Protein AF-A0A7X3T5Y0-F1 (afdb_monomer)

Mean predicted aligned error: 12.24 Å

Foldseek 3Di:
DPDLVVVLVVLLVCPVVVVDDLDPVLVPDPQQSNSLSSQLSVLCVQPNDDPLSVLQSVLSNCVSVCVVVVHDSVPPDLVSVLSNLVSVCVSPVDPVSVVVSVVSVVVNVVVVLVVCLQVPVPVSLVVQLVVLCVLQNDDPLSVLLSVVSSCVSVVHDDDLVSVLSNLVSVCVSCVVDPVSVVVSVQSVVCVVVVHDPVRRDDPPPPPDD

Solvent-accessible surface area (backbone atoms only — not comparable to full-atom values): 11744 Å² total; per-residue (Å²): 133,82,59,68,67,60,48,43,53,50,53,46,51,34,46,77,70,64,76,42,77,80,58,97,67,43,92,72,46,83,52,44,57,60,30,25,50,45,49,35,52,50,41,33,73,74,73,39,95,43,74,42,47,53,42,43,32,50,52,48,38,50,47,30,50,23,61,75,71,73,43,75,70,89,73,62,54,63,70,60,54,50,52,32,35,52,23,47,25,70,78,46,78,41,70,68,40,50,54,52,38,53,49,52,52,52,50,46,50,51,52,51,50,57,50,26,35,75,77,38,25,69,62,33,30,53,53,49,35,53,50,39,28,73,76,71,37,92,45,74,42,41,52,44,41,28,50,52,51,30,35,56,52,70,69,47,91,76,54,73,67,56,50,49,51,29,42,53,21,49,29,68,78,39,73,86,47,78,58,45,58,58,52,44,52,51,52,52,49,30,54,75,71,73,42,57,73,92,74,57,86,62,96,78,63,92,81,82,128

Structure (mmCIF, N/CA/C/O backbone):
data_AF-A0A7X3T5Y0-F1
#
_entry.id   AF-A0A7X3T5Y0-F1
#
loop_
_atom_site.group_PDB
_atom_site.id
_atom_site.type_symbol
_atom_site.label_atom_id
_atom_site.label_alt_id
_atom_site.label_comp_id
_atom_site.label_asym_id
_atom_site.label_entity_id
_atom_site.label_seq_id
_atom_site.pdbx_PDB_ins_code
_atom_site.Cartn_x
_atom_site.Cartn_y
_atom_site.Cartn_z
_atom_site.occupancy
_atom_site.B_iso_or_equiv
_atom_site.auth_seq_id
_atom_site.auth_comp_id
_atom_site.auth_asym_id
_atom_site.auth_atom_id
_atom_site.pdbx_PDB_model_num
ATOM 1 N N . MET A 1 1 ? 2.934 18.401 -34.474 1.00 53.84 1 MET A N 1
ATOM 2 C CA . MET A 1 1 ? 3.598 17.683 -33.367 1.00 53.84 1 MET A CA 1
ATOM 3 C C . MET A 1 1 ? 3.797 16.253 -33.817 1.00 53.84 1 MET A C 1
ATOM 5 O O . MET A 1 1 ? 2.844 15.665 -34.307 1.00 53.84 1 MET A O 1
ATOM 9 N N . GLU A 1 2 ? 5.025 15.748 -33.751 1.00 72.12 2 GLU A N 1
ATOM 10 C CA . GLU A 1 2 ? 5.335 14.347 -34.050 1.00 72.12 2 GLU A CA 1
ATOM 11 C C . GLU A 1 2 ? 4.799 13.466 -32.909 1.00 72.12 2 GLU A C 1
ATOM 13 O O . GLU A 1 2 ? 4.923 13.840 -31.742 1.00 72.12 2 GLU A O 1
ATOM 18 N N . ASP A 1 3 ? 4.154 12.344 -33.232 1.00 85.00 3 ASP A N 1
ATOM 19 C CA . ASP A 1 3 ? 3.609 11.421 -32.232 1.00 85.00 3 ASP A CA 1
ATOM 20 C C . ASP A 1 3 ? 4.765 10.813 -31.405 1.00 85.00 3 ASP A C 1
ATOM 22 O O . ASP A 1 3 ? 5.644 10.151 -31.973 1.00 85.00 3 ASP A O 1
ATOM 26 N N . PRO A 1 4 ? 4.796 11.015 -30.073 1.00 81.75 4 PRO A N 1
ATOM 27 C CA . PRO A 1 4 ? 5.901 10.572 -29.226 1.00 81.75 4 PRO A CA 1
ATOM 28 C C . PRO A 1 4 ? 6.062 9.045 -29.188 1.00 81.75 4 PRO A C 1
ATOM 30 O O . PRO A 1 4 ? 7.177 8.550 -29.003 1.00 81.75 4 PRO A O 1
ATOM 33 N N . VAL A 1 5 ? 4.984 8.286 -29.403 1.00 81.56 5 VAL A N 1
ATOM 34 C CA . VAL A 1 5 ? 5.014 6.818 -29.457 1.00 81.56 5 VAL A CA 1
ATOM 35 C C . VAL A 1 5 ? 5.647 6.351 -30.764 1.00 81.56 5 VAL A C 1
ATOM 37 O O . VAL A 1 5 ? 6.538 5.496 -30.744 1.00 81.56 5 VAL A O 1
ATOM 40 N N . LEU A 1 6 ? 5.239 6.938 -31.896 1.00 87.00 6 LEU A N 1
ATOM 41 C CA . LEU A 1 6 ? 5.841 6.637 -33.202 1.00 87.00 6 LEU A CA 1
ATOM 42 C C . LEU A 1 6 ? 7.325 7.009 -33.223 1.00 87.00 6 LEU A C 1
ATOM 44 O O . LEU A 1 6 ? 8.152 6.241 -33.720 1.00 87.00 6 LEU A O 1
ATOM 48 N N . ARG A 1 7 ? 7.677 8.141 -32.610 1.00 87.19 7 ARG A N 1
ATOM 49 C CA . ARG A 1 7 ? 9.062 8.593 -32.475 1.00 87.19 7 ARG A CA 1
ATOM 50 C C . ARG A 1 7 ? 9.914 7.609 -31.672 1.00 87.19 7 ARG A C 1
ATOM 52 O O . ARG A 1 7 ? 10.992 7.230 -32.129 1.00 87.19 7 ARG A O 1
ATOM 59 N N . ALA A 1 8 ? 9.423 7.141 -30.523 1.00 87.19 8 ALA A N 1
ATOM 60 C CA . ALA A 1 8 ? 10.112 6.128 -29.720 1.00 87.19 8 ALA A CA 1
ATOM 61 C C . ALA A 1 8 ? 10.320 4.819 -30.504 1.00 87.19 8 ALA A C 1
ATOM 63 O O . ALA A 1 8 ? 11.423 4.269 -30.529 1.00 87.19 8 ALA A O 1
ATOM 64 N N . ALA A 1 9 ? 9.284 4.352 -31.213 1.00 87.94 9 ALA A N 1
ATOM 65 C CA . ALA A 1 9 ? 9.366 3.155 -32.050 1.00 87.94 9 ALA A CA 1
ATOM 66 C C . ALA A 1 9 ? 10.409 3.298 -33.172 1.00 87.94 9 ALA A C 1
ATOM 68 O O . ALA A 1 9 ? 11.183 2.369 -33.423 1.00 87.94 9 ALA A O 1
ATOM 69 N N . TYR A 1 10 ? 10.475 4.469 -33.811 1.00 90.75 10 TYR A N 1
ATOM 70 C CA . TYR A 1 10 ? 11.451 4.753 -34.859 1.00 90.75 10 TYR A CA 1
ATOM 71 C C . TYR A 1 10 ? 12.891 4.780 -34.325 1.00 90.75 10 TYR A C 1
ATOM 73 O O . TYR A 1 10 ? 13.768 4.118 -34.882 1.00 90.75 10 TYR A O 1
ATOM 81 N N . VAL A 1 11 ? 13.137 5.462 -33.203 1.00 89.62 11 VAL A N 1
ATOM 82 C CA . VAL A 1 11 ? 14.457 5.484 -32.544 1.00 89.62 11 VAL A CA 1
ATOM 83 C C . VAL A 1 11 ? 14.901 4.070 -32.162 1.00 89.62 11 VAL A C 1
ATOM 85 O O . VAL A 1 11 ? 16.032 3.672 -32.459 1.00 89.62 11 VAL A O 1
ATOM 88 N N . ARG A 1 12 ? 14.000 3.273 -31.577 1.00 89.44 12 ARG A N 1
ATOM 89 C CA . ARG A 1 12 ? 14.262 1.870 -31.233 1.00 89.44 12 ARG A CA 1
ATOM 90 C C . ARG A 1 12 ? 14.656 1.044 -32.451 1.00 89.44 12 ARG A C 1
ATOM 92 O O . ARG A 1 12 ? 15.606 0.261 -32.390 1.00 89.44 12 ARG A O 1
ATOM 99 N N . PHE A 1 13 ? 13.943 1.225 -33.563 1.00 91.69 13 PHE A N 1
ATOM 100 C CA . PHE A 1 13 ? 14.263 0.564 -34.822 1.00 91.69 13 PHE A CA 1
ATOM 101 C C . PHE A 1 13 ? 15.678 0.929 -35.290 1.00 91.69 13 PHE A C 1
ATOM 103 O O . PHE A 1 13 ? 16.475 0.029 -35.564 1.00 91.69 13 PHE A O 1
ATOM 110 N N . LEU A 1 14 ? 16.031 2.217 -35.302 1.00 91.50 14 LEU A N 1
ATOM 111 C CA . LEU A 1 14 ? 17.362 2.670 -35.711 1.00 91.50 14 LEU A CA 1
ATOM 112 C C . LEU A 1 14 ? 18.482 2.103 -34.823 1.00 91.50 14 LEU A C 1
ATOM 114 O O . LEU A 1 14 ? 19.498 1.650 -35.358 1.00 91.50 14 LEU A O 1
ATOM 118 N N . LEU A 1 15 ? 18.287 2.069 -33.499 1.00 89.38 15 LEU A N 1
ATOM 119 C CA . LEU A 1 15 ? 19.226 1.457 -32.548 1.00 89.38 15 LEU A CA 1
ATOM 120 C C . LEU A 1 15 ? 19.401 -0.043 -32.820 1.00 89.38 15 LEU A C 1
ATOM 122 O O . LEU A 1 15 ? 20.528 -0.523 -32.921 1.00 89.38 15 LEU A O 1
ATOM 126 N N . SER A 1 16 ? 18.300 -0.777 -33.022 1.00 88.25 16 SER A N 1
ATOM 127 C CA . SER A 1 16 ? 18.338 -2.225 -33.291 1.00 88.25 16 SER A CA 1
ATOM 128 C C . SER A 1 16 ? 19.054 -2.586 -34.598 1.00 88.25 16 SER A C 1
ATOM 130 O O . SER A 1 16 ? 19.629 -3.664 -34.723 1.00 88.25 16 SER A O 1
ATOM 132 N N . LYS A 1 17 ? 19.034 -1.679 -35.584 1.00 92.06 17 LYS A N 1
ATOM 133 C CA . LYS A 1 17 ? 19.720 -1.839 -36.873 1.00 92.06 17 LYS A CA 1
ATOM 134 C C . LYS A 1 17 ? 21.151 -1.298 -36.864 1.00 92.06 17 LYS A C 1
ATOM 136 O O . LYS A 1 17 ? 21.790 -1.309 -37.915 1.00 92.06 17 LYS A O 1
ATOM 141 N N . GLY A 1 18 ? 21.633 -0.779 -35.731 1.00 88.56 18 GLY A N 1
ATOM 142 C CA . GLY A 1 18 ? 22.942 -0.130 -35.627 1.00 88.56 18 GLY A CA 1
ATOM 143 C C . GLY A 1 18 ? 23.077 1.120 -36.504 1.00 88.56 18 GLY A C 1
ATOM 144 O O . GLY A 1 18 ? 24.188 1.513 -36.846 1.00 88.56 18 GLY A O 1
ATOM 145 N N . LYS A 1 19 ? 21.955 1.731 -36.911 1.00 92.31 19 LYS A N 1
ATOM 146 C CA . LYS A 1 19 ? 21.939 2.957 -37.729 1.00 92.31 19 LYS A CA 1
ATOM 147 C C . LYS A 1 19 ? 22.266 4.197 -36.906 1.00 92.31 19 LYS A C 1
ATOM 149 O O . LYS A 1 19 ? 22.773 5.169 -37.452 1.00 92.31 19 LYS A O 1
ATOM 154 N N . ILE A 1 20 ? 21.998 4.133 -35.607 1.00 88.94 20 ILE A N 1
ATOM 155 C CA . ILE A 1 20 ? 22.469 5.085 -34.606 1.00 88.94 20 ILE A CA 1
ATOM 156 C C . ILE A 1 20 ? 23.113 4.296 -33.465 1.00 88.94 20 ILE A C 1
ATOM 158 O O . ILE A 1 20 ? 22.672 3.192 -33.142 1.00 88.94 20 ILE A O 1
ATOM 162 N N . ALA A 1 21 ? 24.177 4.843 -32.884 1.00 89.38 21 ALA A N 1
ATOM 163 C CA . ALA A 1 21 ? 24.874 4.249 -31.748 1.00 89.38 21 ALA A CA 1
ATOM 164 C C . ALA A 1 21 ? 24.464 4.952 -30.452 1.00 89.38 21 ALA A C 1
ATOM 166 O O . ALA A 1 21 ? 24.117 6.130 -30.479 1.00 89.38 21 ALA A O 1
ATOM 167 N N . ILE A 1 22 ? 24.558 4.249 -29.322 1.00 88.31 22 ILE A N 1
ATOM 168 C CA . ILE A 1 22 ? 24.381 4.854 -27.997 1.00 88.31 22 ILE A CA 1
ATOM 169 C C . ILE A 1 22 ? 25.599 5.759 -27.721 1.00 88.31 22 ILE A C 1
ATOM 171 O O . ILE A 1 22 ? 26.720 5.242 -27.637 1.00 88.31 22 ILE A O 1
ATOM 175 N N . PRO A 1 23 ? 25.435 7.089 -27.584 1.00 90.44 23 PRO A N 1
ATOM 176 C CA . PRO A 1 23 ? 26.546 7.988 -27.270 1.00 90.44 23 PRO A CA 1
ATOM 177 C C . PRO A 1 23 ? 27.140 7.682 -25.891 1.00 90.44 23 PRO A C 1
ATOM 179 O O . PRO A 1 23 ? 26.414 7.293 -24.988 1.00 90.44 23 PRO A O 1
ATOM 182 N N . ARG A 1 24 ? 28.438 7.924 -25.655 1.00 86.31 24 ARG A N 1
ATOM 183 C CA . ARG A 1 24 ? 29.048 7.684 -24.323 1.00 86.31 24 ARG A CA 1
ATOM 184 C C . ARG A 1 24 ? 28.385 8.483 -23.195 1.00 86.31 24 ARG A C 1
ATOM 186 O O . ARG A 1 24 ? 28.233 7.972 -22.095 1.00 86.31 24 ARG A O 1
ATOM 193 N N . HIS A 1 25 ? 27.972 9.713 -23.488 1.00 89.25 25 HIS A N 1
ATOM 194 C CA . HIS A 1 25 ? 27.367 10.643 -22.532 1.00 89.25 25 HIS A CA 1
ATOM 195 C C . HIS A 1 25 ? 25.852 10.775 -22.729 1.00 89.25 25 HIS A C 1
ATOM 197 O O . HIS A 1 25 ? 25.277 11.835 -22.494 1.00 89.25 25 HIS A O 1
ATOM 203 N N . TRP A 1 26 ? 25.199 9.696 -23.174 1.00 87.19 26 TRP A N 1
ATOM 204 C CA . TRP A 1 26 ? 23.759 9.672 -23.446 1.00 87.19 26 TRP A CA 1
ATOM 205 C C . TRP A 1 26 ? 22.905 10.073 -22.232 1.00 87.19 26 TRP A C 1
ATOM 207 O O . TRP A 1 26 ? 21.801 10.579 -22.408 1.00 87.19 26 TRP A O 1
ATOM 217 N N . ILE A 1 27 ? 23.430 9.922 -21.013 1.00 84.31 27 ILE A N 1
ATOM 218 C CA . ILE A 1 27 ? 22.776 10.332 -19.763 1.00 84.31 27 ILE A CA 1
ATOM 219 C C . ILE A 1 27 ? 22.459 11.836 -19.682 1.00 84.31 27 ILE A C 1
ATOM 221 O O . ILE A 1 27 ? 21.604 12.231 -18.898 1.00 84.31 27 ILE A O 1
ATOM 225 N N . HIS A 1 28 ? 23.124 12.672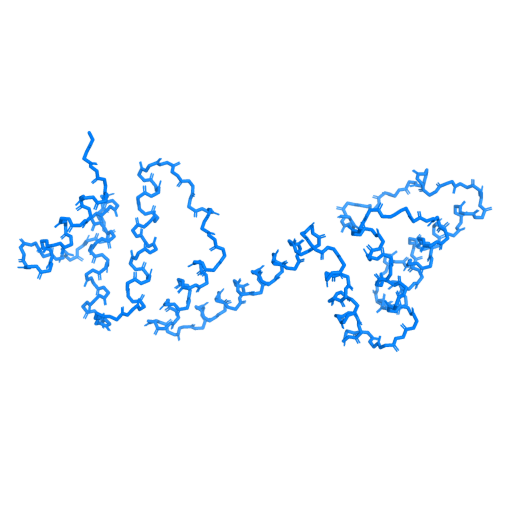 -20.486 1.00 86.94 28 HIS A N 1
ATOM 226 C CA . HIS A 1 28 ? 22.884 14.120 -20.555 1.00 86.94 28 HIS A CA 1
ATOM 227 C C . HIS A 1 28 ? 21.947 14.514 -21.705 1.00 86.94 28 HIS A C 1
ATOM 229 O O . HIS A 1 28 ? 21.819 15.691 -22.026 1.00 86.94 28 HIS A O 1
ATOM 235 N N . THR A 1 29 ? 21.307 13.540 -22.353 1.00 87.56 29 THR A N 1
ATOM 236 C CA . THR A 1 29 ? 20.343 13.807 -23.423 1.00 87.56 29 THR A CA 1
ATOM 237 C C . THR A 1 29 ? 19.117 14.515 -22.842 1.00 87.56 29 THR A C 1
ATOM 239 O O . THR A 1 29 ? 18.384 13.931 -22.047 1.00 87.56 29 THR A O 1
ATOM 242 N N . GLU A 1 30 ? 18.880 15.762 -23.256 1.00 86.56 30 GLU A N 1
ATOM 243 C CA . GLU A 1 30 ? 17.702 16.543 -22.840 1.00 86.56 30 GLU A CA 1
ATOM 244 C C . GLU A 1 30 ? 16.396 15.950 -23.381 1.00 86.56 30 GLU A C 1
ATOM 246 O O . GLU A 1 30 ? 15.346 16.006 -22.737 1.00 86.56 30 GLU A O 1
ATOM 251 N N . ASP A 1 31 ? 16.469 15.341 -24.563 1.00 87.38 31 ASP A N 1
ATOM 252 C CA . ASP A 1 31 ? 15.350 14.636 -25.164 1.00 87.38 31 ASP A CA 1
ATOM 253 C C . ASP A 1 31 ? 15.001 13.380 -24.360 1.00 87.38 31 ASP A C 1
ATOM 255 O O . ASP A 1 31 ? 15.682 12.356 -24.425 1.00 87.38 31 ASP A O 1
ATOM 259 N N . ARG A 1 32 ? 13.893 13.456 -23.623 1.00 84.81 32 ARG A N 1
ATOM 260 C CA . ARG A 1 32 ? 13.428 12.394 -22.725 1.00 84.81 32 ARG A CA 1
ATOM 261 C C . ARG A 1 32 ? 13.083 11.089 -23.446 1.00 84.81 32 ARG A C 1
ATOM 263 O O . ARG A 1 32 ? 13.291 10.023 -22.872 1.00 84.81 32 ARG A O 1
ATOM 270 N N . 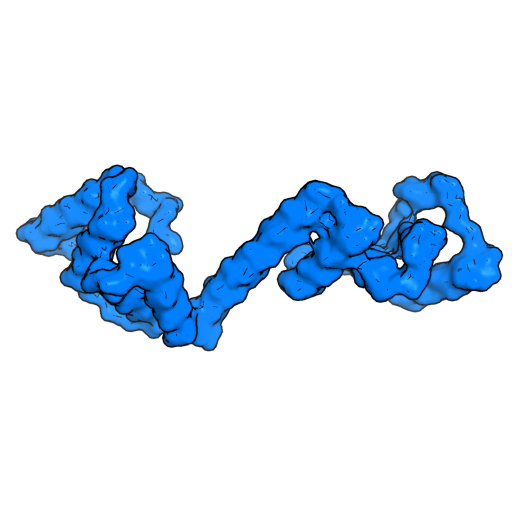ILE A 1 33 ? 12.584 11.149 -24.683 1.00 86.94 33 ILE A N 1
ATOM 271 C CA . ILE A 1 33 ? 12.250 9.946 -25.465 1.00 86.94 33 ILE A CA 1
ATOM 272 C C . ILE A 1 33 ? 13.539 9.273 -25.929 1.00 86.94 33 ILE A C 1
ATOM 274 O O . ILE A 1 33 ? 13.702 8.061 -25.784 1.00 86.94 33 ILE A O 1
ATOM 278 N N . LEU A 1 34 ? 14.477 10.067 -26.446 1.00 88.50 34 LEU A N 1
ATOM 279 C CA . LEU A 1 34 ? 15.767 9.559 -26.891 1.00 88.50 34 LEU A CA 1
ATOM 280 C C . LEU A 1 34 ? 16.592 9.010 -25.717 1.00 88.50 34 LEU A C 1
ATOM 282 O O . LEU A 1 34 ? 17.183 7.940 -25.835 1.00 88.50 34 LEU A O 1
ATOM 286 N N . PHE A 1 35 ? 16.567 9.693 -24.570 1.00 88.94 35 PHE A N 1
ATOM 287 C CA . PHE A 1 35 ? 17.142 9.215 -23.313 1.00 88.94 35 PHE A CA 1
ATOM 288 C C . PHE A 1 35 ? 16.576 7.843 -22.923 1.00 88.94 35 PHE A C 1
ATOM 290 O O . PHE A 1 35 ? 17.351 6.927 -22.656 1.00 88.94 35 PHE A O 1
ATOM 297 N N . ALA A 1 36 ? 15.248 7.672 -22.934 1.00 88.25 36 ALA A N 1
ATOM 298 C CA . ALA A 1 36 ? 14.610 6.412 -22.553 1.00 88.25 36 ALA A CA 1
ATOM 299 C C . ALA A 1 36 ? 14.990 5.251 -23.492 1.00 88.25 36 ALA A C 1
ATOM 301 O O . ALA A 1 36 ? 15.248 4.138 -23.031 1.00 88.25 36 ALA A O 1
ATOM 302 N N . GLU A 1 37 ? 15.085 5.495 -24.803 1.00 90.81 37 GLU A N 1
ATOM 303 C CA . GLU A 1 37 ? 15.503 4.463 -25.762 1.00 90.81 37 GLU A CA 1
ATOM 304 C C . GLU A 1 37 ? 17.011 4.156 -25.686 1.00 90.81 37 GLU A C 1
ATOM 306 O O . GLU A 1 37 ? 17.400 2.990 -25.799 1.00 90.81 37 GLU A O 1
ATOM 311 N N . TYR A 1 38 ? 17.869 5.150 -25.419 1.00 92.44 38 TYR A N 1
ATOM 312 C CA . TYR A 1 38 ? 19.283 4.900 -25.112 1.00 92.44 38 TYR A CA 1
ATOM 313 C C . TYR A 1 38 ? 19.450 4.094 -23.828 1.00 92.44 38 TYR A C 1
ATOM 315 O O . TYR A 1 38 ? 20.231 3.140 -23.809 1.00 92.44 38 TYR A O 1
ATOM 323 N N . TYR A 1 39 ? 18.677 4.416 -22.791 1.00 90.75 39 TYR A N 1
ATOM 324 C CA . TYR A 1 39 ? 18.672 3.656 -21.552 1.00 90.75 39 TYR A CA 1
ATOM 325 C C . TYR A 1 39 ? 18.243 2.209 -21.799 1.00 90.75 39 TYR A C 1
ATOM 327 O O . TYR A 1 39 ? 18.983 1.292 -21.452 1.00 90.75 39 TYR A O 1
ATOM 335 N N . ARG A 1 40 ? 17.127 1.983 -22.508 1.00 91.94 40 ARG A N 1
ATOM 336 C CA . ARG A 1 40 ? 16.688 0.638 -22.920 1.00 91.94 40 ARG A CA 1
ATOM 337 C C . ARG A 1 40 ? 17.803 -0.124 -23.635 1.00 91.94 40 ARG A C 1
ATOM 339 O O . ARG A 1 40 ? 18.073 -1.271 -23.290 1.00 91.94 40 ARG A O 1
ATOM 346 N N . ALA A 1 41 ? 18.427 0.482 -24.642 1.00 92.56 41 ALA A N 1
ATOM 347 C CA . ALA A 1 41 ? 19.466 -0.180 -25.423 1.00 92.56 41 ALA A CA 1
ATOM 348 C C . ALA A 1 41 ? 20.700 -0.516 -24.565 1.00 92.56 41 ALA A C 1
ATOM 350 O O . ALA A 1 41 ? 21.297 -1.581 -24.735 1.00 92.56 41 ALA A O 1
ATOM 351 N N . GLN A 1 42 ? 21.039 0.340 -23.598 1.00 92.69 42 GLN A N 1
ATOM 352 C CA . GLN A 1 42 ? 22.087 0.073 -22.616 1.00 92.69 42 GLN A CA 1
ATOM 353 C C . GLN A 1 42 ? 21.720 -1.105 -21.697 1.00 92.69 42 GLN A C 1
ATOM 355 O O . GLN A 1 42 ? 22.570 -1.959 -21.449 1.00 92.69 42 GLN A O 1
ATOM 360 N N . LEU A 1 43 ? 20.465 -1.199 -21.245 1.00 93.62 43 LEU A N 1
ATOM 361 C CA . LEU A 1 43 ? 19.987 -2.326 -20.438 1.00 93.62 43 LEU A CA 1
ATOM 362 C C . LEU A 1 43 ? 20.018 -3.645 -21.209 1.00 93.62 43 LEU A C 1
ATOM 364 O O . LEU A 1 43 ? 20.516 -4.634 -20.683 1.00 93.62 43 LEU A O 1
ATOM 368 N N . VAL A 1 44 ? 19.568 -3.653 -22.468 1.00 94.25 44 VAL A N 1
ATOM 369 C CA . VAL A 1 44 ? 19.644 -4.846 -23.333 1.00 94.25 44 VAL A CA 1
ATOM 370 C C . VAL A 1 44 ? 21.097 -5.276 -23.530 1.00 94.25 44 VAL A C 1
ATOM 372 O O . VAL A 1 44 ? 21.406 -6.462 -23.484 1.00 94.25 44 VAL A O 1
ATOM 375 N N . LYS A 1 45 ? 22.017 -4.321 -23.702 1.00 92.06 45 LYS A N 1
ATOM 376 C CA . LYS A 1 45 ? 23.448 -4.622 -23.814 1.00 92.06 45 LYS A CA 1
ATOM 377 C C . LYS A 1 45 ? 24.024 -5.233 -22.530 1.00 92.06 45 LYS A C 1
ATOM 379 O O . LYS A 1 45 ? 24.919 -6.066 -22.619 1.00 92.06 45 LYS A O 1
ATOM 384 N N . GLN A 1 46 ? 23.553 -4.800 -21.361 1.00 94.44 46 GLN A N 1
ATOM 385 C CA . GLN A 1 46 ? 24.079 -5.232 -20.064 1.00 94.44 46 GLN A CA 1
ATOM 386 C C . GLN A 1 46 ? 23.470 -6.553 -19.570 1.00 94.44 46 GLN A C 1
ATOM 388 O O . GLN A 1 46 ? 24.196 -7.386 -19.035 1.00 94.44 46 GLN A O 1
ATOM 393 N N . PHE A 1 47 ? 22.162 -6.741 -19.743 1.00 95.06 47 PHE A N 1
ATOM 394 C CA . PHE A 1 47 ? 21.398 -7.848 -19.154 1.00 95.06 47 PHE A CA 1
ATOM 395 C C . PHE A 1 47 ? 20.782 -8.796 -20.185 1.00 95.06 47 PHE A C 1
ATOM 397 O O . PHE A 1 47 ? 20.207 -9.817 -19.818 1.00 95.06 47 PHE A O 1
ATOM 404 N N . GLY A 1 48 ? 20.900 -8.475 -21.473 1.00 93.50 48 GLY A N 1
ATOM 405 C CA . GLY A 1 48 ? 20.228 -9.196 -22.545 1.00 93.50 48 GLY A CA 1
ATOM 406 C C . GLY A 1 48 ? 18.785 -8.741 -22.763 1.00 93.50 48 GLY A C 1
ATOM 407 O O . GLY A 1 48 ? 18.244 -7.886 -22.059 1.00 93.50 48 GLY A O 1
ATOM 408 N N . ASP A 1 49 ? 18.160 -9.317 -23.786 1.00 93.25 49 ASP A N 1
ATOM 409 C CA . ASP A 1 49 ? 16.787 -9.007 -24.188 1.00 93.25 49 ASP A CA 1
ATOM 410 C C . ASP A 1 49 ? 15.781 -9.856 -23.391 1.00 93.25 49 ASP A C 1
ATOM 412 O O . ASP A 1 49 ? 15.186 -10.802 -23.902 1.00 93.25 49 ASP A O 1
ATOM 416 N N . ILE A 1 50 ? 15.670 -9.569 -22.090 1.00 93.56 50 ILE A N 1
ATOM 417 C CA . ILE A 1 50 ? 14.813 -10.305 -21.148 1.00 93.56 50 ILE A CA 1
ATOM 418 C C . ILE A 1 50 ? 13.575 -9.486 -20.732 1.00 93.56 50 ILE A C 1
ATOM 420 O O . ILE A 1 50 ? 13.603 -8.249 -20.774 1.00 93.56 50 ILE A O 1
ATOM 424 N N . PRO A 1 51 ? 12.483 -10.131 -20.269 1.00 92.88 51 PRO A N 1
ATOM 425 C CA . PRO A 1 51 ? 11.239 -9.437 -19.909 1.00 92.88 51 PRO A CA 1
ATOM 426 C C . PRO A 1 51 ? 11.401 -8.297 -18.887 1.00 92.88 51 PRO A C 1
ATOM 428 O O . PRO A 1 51 ? 10.715 -7.275 -18.962 1.00 92.88 51 PRO A O 1
ATOM 431 N N . GLN A 1 52 ? 12.329 -8.433 -17.942 1.00 92.12 52 GLN A N 1
ATOM 432 C CA . GLN A 1 52 ? 12.580 -7.453 -16.884 1.00 92.12 52 GLN A CA 1
ATOM 433 C C . GLN A 1 52 ? 13.179 -6.159 -17.447 1.00 92.12 52 GLN A C 1
ATOM 435 O O . GLN A 1 52 ? 12.747 -5.070 -17.072 1.00 92.12 52 GLN A O 1
ATOM 440 N N . VAL A 1 53 ? 14.079 -6.258 -18.434 1.00 93.56 53 VAL A N 1
ATOM 441 C CA . VAL A 1 53 ? 14.603 -5.089 -19.160 1.00 93.56 53 VAL A CA 1
ATOM 442 C C . VAL A 1 53 ? 13.473 -4.341 -19.858 1.00 93.56 53 VAL A C 1
ATOM 444 O O . VAL A 1 53 ? 13.410 -3.113 -19.798 1.00 93.56 53 VAL A O 1
ATOM 447 N N . HIS A 1 54 ? 12.541 -5.059 -20.487 1.00 90.25 54 HIS A N 1
ATOM 448 C CA . HIS A 1 54 ? 11.380 -4.429 -21.114 1.00 90.25 54 HIS A CA 1
ATOM 449 C C . HIS A 1 54 ? 10.451 -3.758 -20.111 1.00 90.25 54 HIS A C 1
ATOM 451 O O . HIS A 1 54 ? 9.913 -2.695 -20.418 1.00 90.25 54 HIS A O 1
ATOM 457 N N . THR A 1 55 ? 10.281 -4.345 -18.930 1.00 89.00 55 THR A N 1
ATOM 458 C CA . THR A 1 55 ? 9.444 -3.783 -17.865 1.00 89.00 55 THR A CA 1
ATOM 459 C C . THR A 1 55 ? 10.022 -2.455 -17.371 1.00 89.00 55 THR A C 1
ATOM 461 O O . THR A 1 55 ? 9.317 -1.445 -17.392 1.00 89.00 55 THR A O 1
ATOM 464 N N . VAL A 1 56 ? 11.322 -2.418 -17.055 1.00 90.88 56 VAL A N 1
ATOM 465 C CA . VAL A 1 56 ? 12.042 -1.194 -16.650 1.00 90.88 56 VAL A CA 1
ATOM 466 C C . VAL A 1 56 ? 12.036 -0.148 -17.766 1.00 90.88 56 VAL A C 1
ATOM 468 O O . VAL A 1 56 ? 11.631 0.990 -17.550 1.00 90.88 56 VAL A O 1
ATOM 471 N N . ALA A 1 57 ? 12.391 -0.533 -18.993 1.00 88.44 57 ALA A N 1
ATOM 472 C CA . ALA A 1 57 ? 12.421 0.390 -20.127 1.00 88.44 57 ALA A CA 1
ATOM 473 C C . ALA A 1 57 ? 11.040 0.976 -20.463 1.00 88.44 57 ALA A C 1
ATOM 475 O O . ALA A 1 57 ? 10.927 2.145 -20.823 1.00 88.44 57 ALA A O 1
ATOM 476 N N . THR A 1 58 ? 9.977 0.173 -20.356 1.00 87.25 58 THR A N 1
ATOM 477 C CA . THR A 1 58 ? 8.604 0.638 -20.602 1.00 87.25 58 THR A CA 1
ATOM 478 C C . THR A 1 58 ? 8.153 1.610 -19.521 1.00 87.25 58 THR A C 1
ATOM 480 O O . THR A 1 58 ? 7.463 2.580 -19.836 1.00 87.25 58 THR A O 1
ATOM 483 N N . TRP A 1 59 ? 8.530 1.366 -18.264 1.00 86.69 59 TRP A N 1
ATOM 484 C CA . TRP A 1 59 ? 8.257 2.279 -17.158 1.00 86.69 59 TRP A CA 1
ATOM 485 C C . TRP A 1 59 ? 8.914 3.646 -17.389 1.00 86.69 59 TRP A C 1
ATOM 487 O O . TRP A 1 59 ? 8.219 4.662 -17.405 1.00 86.69 59 TRP A O 1
ATOM 497 N N . GLU A 1 60 ? 10.212 3.666 -17.695 1.00 85.00 60 GLU A N 1
ATOM 498 C CA . GLU A 1 60 ? 10.965 4.894 -17.988 1.00 85.00 60 GLU A CA 1
ATOM 499 C C . GLU A 1 60 ? 10.433 5.639 -19.218 1.00 85.00 60 GLU A C 1
ATOM 501 O O . GLU A 1 60 ? 10.261 6.858 -19.196 1.00 85.00 60 GLU A O 1
ATOM 506 N N . LEU A 1 61 ? 10.087 4.911 -20.285 1.00 83.56 61 LEU A N 1
ATOM 507 C CA . LEU A 1 61 ? 9.491 5.510 -21.477 1.00 83.56 61 LEU A CA 1
ATOM 508 C C . LEU A 1 61 ? 8.125 6.142 -21.173 1.00 83.56 61 LEU A C 1
ATOM 510 O O . LEU A 1 61 ? 7.837 7.238 -21.649 1.00 83.56 61 LEU A O 1
ATOM 514 N N . LYS A 1 62 ? 7.282 5.486 -20.366 1.00 81.94 62 LYS A N 1
ATOM 515 C CA . LYS A 1 62 ? 5.995 6.053 -19.933 1.00 81.94 62 LYS A CA 1
ATOM 516 C C . LYS A 1 62 ? 6.189 7.297 -19.075 1.00 81.94 62 LYS A C 1
ATOM 518 O O . LYS A 1 62 ? 5.445 8.256 -19.256 1.00 81.94 62 LYS A O 1
ATOM 523 N N . HIS A 1 63 ? 7.191 7.311 -18.199 1.00 77.38 63 HIS A N 1
ATOM 524 C CA . HIS A 1 63 ? 7.570 8.501 -17.438 1.00 77.38 63 HIS A CA 1
ATOM 525 C C . HIS A 1 63 ? 8.024 9.644 -18.352 1.00 77.38 63 HIS A C 1
ATOM 527 O O . HIS A 1 63 ? 7.548 10.770 -18.209 1.00 77.38 63 HIS A O 1
ATOM 533 N N . ALA A 1 64 ? 8.884 9.357 -19.331 1.00 76.44 64 ALA A N 1
ATOM 534 C CA . ALA A 1 64 ? 9.347 10.329 -20.317 1.00 76.44 64 ALA A CA 1
ATOM 535 C C . ALA A 1 64 ? 8.189 10.912 -21.144 1.00 76.44 64 ALA A C 1
ATOM 537 O O . ALA A 1 64 ? 8.066 12.129 -21.269 1.00 76.44 64 ALA A O 1
ATOM 538 N N . ILE A 1 65 ? 7.310 10.054 -21.668 1.00 75.38 65 ILE A N 1
ATOM 539 C CA . ILE A 1 65 ? 6.139 10.460 -22.456 1.00 75.38 65 ILE A CA 1
ATOM 540 C C . ILE A 1 65 ? 5.134 11.231 -21.588 1.00 75.38 65 ILE A C 1
ATOM 542 O O . ILE A 1 65 ? 4.623 12.264 -22.018 1.00 75.38 65 ILE A O 1
ATOM 546 N N . GLY A 1 66 ? 4.876 10.776 -20.359 1.00 72.69 66 GLY A N 1
ATOM 547 C CA . GLY A 1 66 ? 4.007 11.463 -19.404 1.00 72.69 66 GLY A CA 1
ATOM 548 C C . GLY A 1 66 ? 4.504 12.872 -19.088 1.00 72.69 66 GLY A C 1
ATOM 549 O O . GLY A 1 66 ? 3.726 13.819 -19.165 1.00 72.69 66 GLY A O 1
ATOM 550 N N . ALA A 1 67 ? 5.810 13.036 -18.850 1.00 67.81 67 ALA A N 1
ATOM 551 C CA . ALA A 1 67 ? 6.430 14.343 -18.639 1.00 67.81 67 ALA A CA 1
ATOM 552 C C . ALA A 1 67 ? 6.288 15.270 -19.861 1.00 67.81 67 ALA A C 1
ATOM 554 O O . ALA A 1 67 ? 5.964 16.443 -19.697 1.00 67.81 67 ALA A O 1
ATOM 555 N N . VAL A 1 68 ? 6.470 14.749 -21.081 1.00 69.06 68 VAL A N 1
ATOM 556 C CA . VAL A 1 68 ? 6.298 15.518 -22.331 1.00 69.06 68 VAL A CA 1
ATOM 557 C C . VAL A 1 68 ? 4.840 15.939 -22.550 1.00 69.06 68 VAL A C 1
ATOM 559 O O . VAL A 1 68 ? 4.588 17.032 -23.048 1.00 69.06 68 VAL A O 1
ATOM 562 N N . MET A 1 69 ? 3.877 15.099 -22.166 1.00 68.12 69 MET A N 1
ATOM 563 C CA . MET A 1 69 ? 2.443 15.368 -22.335 1.00 68.12 69 MET A CA 1
ATOM 564 C C . MET A 1 69 ? 1.796 16.075 -21.131 1.00 68.12 69 MET A C 1
ATOM 566 O O . MET A 1 69 ? 0.583 16.275 -21.129 1.00 68.12 69 MET A O 1
ATOM 570 N N . GLY A 1 70 ? 2.566 16.431 -20.095 1.00 66.62 70 GLY A N 1
ATOM 571 C CA . GLY A 1 70 ? 2.037 17.038 -18.866 1.00 66.62 70 GLY A CA 1
ATOM 572 C C . GLY A 1 70 ? 1.125 16.110 -18.051 1.00 66.62 70 GLY A C 1
ATOM 573 O O . GLY A 1 70 ? 0.316 16.581 -17.254 1.00 66.62 70 GLY A O 1
ATOM 574 N N . ILE A 1 71 ? 1.225 14.792 -18.252 1.00 64.12 71 ILE A N 1
ATOM 575 C CA . ILE A 1 71 ? 0.430 13.793 -17.536 1.00 64.12 71 ILE A CA 1
ATOM 576 C C . ILE A 1 71 ? 1.170 13.412 -16.250 1.00 64.12 71 ILE A C 1
ATOM 578 O O . ILE A 1 71 ? 2.309 12.939 -16.319 1.00 64.12 71 ILE A O 1
ATOM 582 N N . PRO A 1 72 ? 0.540 13.558 -15.073 1.00 57.00 72 PRO A N 1
ATOM 583 C CA . PRO A 1 72 ? 1.191 13.211 -13.824 1.00 57.00 72 PRO A CA 1
ATOM 584 C C . PRO A 1 72 ? 1.462 11.704 -13.722 1.00 57.00 72 PRO A C 1
ATOM 586 O O . PRO A 1 72 ? 0.563 10.875 -13.878 1.00 57.00 72 PRO A O 1
ATOM 589 N N . TRP A 1 73 ? 2.715 11.356 -13.438 1.00 57.22 73 TRP A N 1
ATOM 590 C CA . TRP A 1 73 ? 3.227 9.981 -13.417 1.00 57.22 73 TRP A CA 1
ATOM 591 C C . TRP A 1 73 ? 2.713 9.140 -12.237 1.00 57.22 73 TRP A C 1
ATOM 593 O O . TRP A 1 73 ? 2.671 7.915 -12.317 1.00 57.22 73 TRP A O 1
ATOM 603 N N . PHE A 1 74 ? 2.244 9.787 -11.168 1.00 52.34 74 PHE A N 1
ATOM 604 C CA . PHE A 1 74 ? 1.753 9.153 -9.938 1.00 52.34 74 PHE A CA 1
ATOM 605 C C . PHE A 1 74 ? 0.381 8.459 -10.068 1.00 52.34 74 PHE A C 1
ATOM 607 O O . PHE A 1 74 ? -0.174 8.005 -9.075 1.00 52.34 74 PHE A O 1
ATOM 614 N N . LYS A 1 75 ? -0.180 8.341 -11.281 1.00 52.69 75 LYS A N 1
ATOM 615 C CA . LYS A 1 75 ? -1.420 7.581 -11.549 1.00 52.69 75 LYS A CA 1
ATOM 616 C C . LYS A 1 75 ? -1.182 6.146 -12.035 1.00 52.69 75 LYS A C 1
ATOM 618 O O . LYS A 1 75 ? -2.122 5.486 -12.484 1.00 52.69 75 LYS A O 1
ATOM 623 N N . ALA A 1 76 ? 0.054 5.649 -12.002 1.00 59.75 76 ALA A N 1
ATOM 624 C CA . ALA A 1 76 ? 0.314 4.249 -12.316 1.00 59.75 76 ALA A CA 1
ATOM 625 C C . ALA A 1 76 ? -0.397 3.345 -11.293 1.00 59.75 76 ALA A C 1
ATOM 627 O O . ALA A 1 76 ? -0.276 3.549 -10.089 1.00 59.75 76 ALA A O 1
ATOM 628 N N . LYS A 1 77 ? -1.146 2.341 -11.772 1.00 66.31 77 LYS A N 1
ATOM 629 C CA . LYS A 1 77 ? -1.800 1.360 -10.892 1.00 66.31 77 LYS A CA 1
ATOM 630 C C . LYS A 1 77 ? -0.751 0.716 -9.968 1.00 66.31 77 LYS A C 1
ATOM 632 O O . LYS A 1 77 ? 0.322 0.383 -10.479 1.00 66.31 77 LYS A O 1
ATOM 637 N N . PRO A 1 78 ? -1.062 0.440 -8.686 1.00 67.56 78 PRO A N 1
ATOM 638 C CA . PRO A 1 78 ? -0.118 -0.167 -7.740 1.00 67.56 78 PRO A CA 1
ATOM 639 C C . PRO A 1 78 ? 0.615 -1.403 -8.293 1.00 67.56 78 PRO A C 1
ATOM 641 O O . PRO A 1 78 ? 1.830 -1.522 -8.159 1.00 67.56 78 PRO A O 1
ATOM 644 N N . GLY A 1 79 ? -0.087 -2.268 -9.037 1.00 74.81 79 GLY A N 1
ATOM 645 C CA . GLY A 1 79 ? 0.517 -3.447 -9.671 1.00 74.81 79 GLY A CA 1
ATOM 646 C C . GLY A 1 79 ? 1.576 -3.143 -10.742 1.00 74.81 79 GLY A C 1
ATOM 647 O O . GLY A 1 79 ? 2.528 -3.901 -10.889 1.00 74.81 79 GLY A O 1
ATOM 648 N N . ALA A 1 80 ? 1.468 -2.023 -11.466 1.00 78.88 80 ALA A N 1
ATOM 649 C CA . ALA A 1 80 ? 2.481 -1.628 -12.449 1.00 78.88 80 ALA A CA 1
ATOM 650 C C . ALA A 1 80 ? 3.769 -1.136 -11.770 1.00 78.88 80 ALA A C 1
ATOM 652 O O . ALA A 1 80 ? 4.859 -1.398 -12.274 1.00 78.88 80 ALA A O 1
ATOM 653 N N . HIS A 1 81 ? 3.639 -0.453 -10.627 1.00 83.19 81 HIS A N 1
ATOM 654 C CA . HIS A 1 81 ? 4.779 -0.006 -9.828 1.00 83.19 81 HIS A CA 1
ATOM 655 C C . HIS A 1 81 ? 5.506 -1.189 -9.177 1.00 83.19 81 HIS A C 1
ATOM 657 O O . HIS A 1 81 ? 6.729 -1.270 -9.247 1.00 83.19 81 HIS A O 1
ATOM 663 N N . ILE A 1 82 ? 4.765 -2.160 -8.631 1.00 86.69 82 ILE A N 1
ATOM 664 C CA . ILE A 1 82 ? 5.354 -3.391 -8.082 1.00 86.69 82 ILE A CA 1
ATOM 665 C C . ILE A 1 82 ? 6.094 -4.177 -9.169 1.00 86.69 82 ILE A C 1
ATOM 667 O O . ILE A 1 82 ? 7.245 -4.536 -8.956 1.00 86.69 82 ILE A O 1
ATOM 671 N N . ALA A 1 83 ? 5.498 -4.373 -10.351 1.00 88.00 83 ALA A N 1
ATOM 672 C CA . ALA A 1 83 ? 6.161 -5.082 -11.452 1.00 88.00 83 ALA A CA 1
ATOM 673 C C . ALA A 1 83 ? 7.467 -4.392 -11.894 1.00 88.00 83 ALA A C 1
ATOM 675 O O . ALA A 1 83 ? 8.451 -5.055 -12.225 1.00 88.00 83 ALA A O 1
ATOM 676 N N . TYR A 1 84 ? 7.498 -3.056 -11.871 1.00 90.25 84 TYR A N 1
ATOM 677 C CA . TYR A 1 84 ? 8.718 -2.284 -12.104 1.00 90.25 84 TYR A CA 1
ATOM 678 C C . TYR A 1 84 ? 9.785 -2.549 -11.032 1.00 90.25 84 TYR A C 1
ATOM 680 O O . TYR A 1 84 ? 10.928 -2.850 -11.377 1.00 90.25 84 TYR A O 1
ATOM 688 N N . LEU A 1 85 ? 9.418 -2.499 -9.749 1.00 90.81 85 LEU A N 1
ATOM 689 C CA . LEU A 1 85 ? 10.338 -2.764 -8.639 1.00 90.81 85 LEU A CA 1
ATOM 690 C C . LEU A 1 85 ? 10.841 -4.218 -8.629 1.00 90.81 85 LEU A C 1
ATOM 692 O O . LEU A 1 85 ? 12.014 -4.456 -8.350 1.00 90.81 85 LEU A O 1
ATOM 696 N N . GLU A 1 86 ? 9.998 -5.186 -8.992 1.00 91.69 86 GLU A N 1
ATOM 697 C CA . GLU A 1 86 ? 10.394 -6.588 -9.181 1.00 91.69 86 GLU A CA 1
ATOM 698 C C . GLU A 1 86 ? 11.422 -6.733 -10.304 1.00 91.69 86 GLU A C 1
ATOM 700 O O . GLU A 1 86 ? 12.430 -7.424 -10.143 1.00 91.69 86 GLU A O 1
ATOM 705 N N . ALA A 1 87 ? 11.204 -6.045 -11.427 1.00 93.56 87 ALA A N 1
ATOM 706 C CA . ALA A 1 87 ? 12.148 -6.034 -12.534 1.00 93.56 87 ALA A CA 1
ATOM 707 C C . ALA A 1 87 ? 13.473 -5.352 -12.151 1.00 93.56 87 ALA A C 1
ATOM 709 O O . ALA A 1 87 ? 14.535 -5.882 -12.473 1.00 93.56 87 ALA A O 1
ATOM 710 N N . LEU A 1 88 ? 13.437 -4.235 -11.414 1.00 93.12 88 LEU A N 1
ATOM 711 C CA . LEU A 1 88 ? 14.643 -3.591 -10.882 1.00 93.12 88 LEU A CA 1
ATOM 712 C C . LEU A 1 88 ? 15.417 -4.510 -9.937 1.00 93.12 88 LEU A C 1
ATOM 714 O O . LEU A 1 88 ? 16.631 -4.637 -10.078 1.00 93.12 88 LEU A O 1
ATOM 718 N N . TYR A 1 89 ? 14.729 -5.159 -8.997 1.00 94.31 89 TYR A N 1
ATOM 719 C CA . TYR A 1 89 ? 15.359 -6.085 -8.060 1.00 94.31 89 TYR A CA 1
ATOM 720 C C . TYR A 1 89 ? 15.973 -7.290 -8.783 1.00 94.31 89 TYR A C 1
ATOM 722 O O . TYR A 1 89 ? 17.066 -7.724 -8.434 1.00 94.31 89 TYR A O 1
ATOM 730 N N . HIS A 1 90 ? 15.321 -7.790 -9.836 1.00 94.62 90 HIS A N 1
ATOM 731 C CA . HIS A 1 90 ? 15.861 -8.872 -10.655 1.00 94.62 90 HIS A CA 1
ATOM 732 C C . HIS A 1 90 ? 17.150 -8.474 -11.391 1.00 94.62 90 HIS A C 1
ATOM 734 O O . HIS A 1 90 ? 18.107 -9.245 -11.409 1.00 94.62 90 HIS A O 1
ATOM 740 N N . LEU A 1 91 ? 17.187 -7.282 -11.997 1.00 94.44 91 LEU A N 1
ATOM 741 C CA . LEU A 1 91 ? 18.365 -6.796 -12.729 1.00 94.44 91 LEU A CA 1
ATOM 742 C C . LEU A 1 91 ? 19.502 -6.372 -11.784 1.00 94.44 91 LEU A C 1
ATOM 744 O O . LEU A 1 91 ? 20.678 -6.570 -12.090 1.00 94.44 91 LEU A O 1
ATOM 748 N N . TRP A 1 92 ? 19.153 -5.814 -10.625 1.00 95.25 92 TRP A N 1
ATOM 749 C CA . TRP A 1 92 ? 20.088 -5.359 -9.601 1.00 95.25 92 TRP A CA 1
ATOM 750 C C . TRP A 1 92 ? 19.593 -5.772 -8.211 1.00 95.25 92 TRP A C 1
ATOM 752 O O . TRP A 1 92 ? 18.894 -4.991 -7.556 1.00 95.25 92 TRP A O 1
ATOM 762 N N . PRO A 1 93 ? 19.979 -6.956 -7.711 1.00 94.50 93 PRO A N 1
ATOM 763 C CA . PRO A 1 93 ? 19.504 -7.473 -6.430 1.00 94.50 93 PRO A CA 1
ATOM 764 C C . PRO A 1 93 ? 20.234 -6.810 -5.254 1.00 94.50 93 PRO A C 1
ATOM 766 O O . PRO A 1 93 ? 21.006 -7.437 -4.533 1.00 94.50 93 PRO A O 1
ATOM 769 N N . THR A 1 94 ? 20.020 -5.507 -5.078 1.00 95.44 94 THR A N 1
ATOM 770 C CA . THR A 1 94 ? 20.559 -4.740 -3.952 1.00 95.44 94 THR A CA 1
ATOM 771 C C . THR A 1 94 ? 19.598 -4.775 -2.770 1.00 95.44 94 THR A C 1
ATOM 773 O O . THR A 1 94 ? 18.383 -4.892 -2.944 1.00 95.44 94 THR A O 1
ATOM 776 N N . GLU A 1 95 ? 20.142 -4.607 -1.566 1.00 92.31 95 GLU A N 1
ATOM 777 C CA . GLU A 1 95 ? 19.343 -4.502 -0.344 1.00 92.31 95 GLU A CA 1
ATOM 778 C C . GLU A 1 95 ? 18.325 -3.356 -0.421 1.00 92.31 95 GLU A C 1
ATOM 780 O O . GLU A 1 95 ? 17.158 -3.526 -0.082 1.00 92.31 95 GLU A O 1
ATOM 785 N N . SER A 1 96 ? 18.741 -2.210 -0.970 1.00 92.00 96 SER A N 1
ATOM 786 C CA . SER A 1 96 ? 17.850 -1.067 -1.179 1.00 92.00 96 SER A CA 1
ATOM 787 C C . SER A 1 96 ? 16.653 -1.440 -2.055 1.00 92.00 96 SER A C 1
ATOM 789 O O . SER A 1 96 ? 15.525 -1.109 -1.708 1.00 92.00 96 SER A O 1
ATOM 791 N N . HIS A 1 97 ? 16.871 -2.142 -3.173 1.00 89.06 97 HIS A N 1
ATOM 792 C CA . HIS A 1 97 ? 15.777 -2.541 -4.064 1.00 89.06 97 HIS A CA 1
ATOM 793 C C . HIS A 1 97 ? 14.836 -3.554 -3.407 1.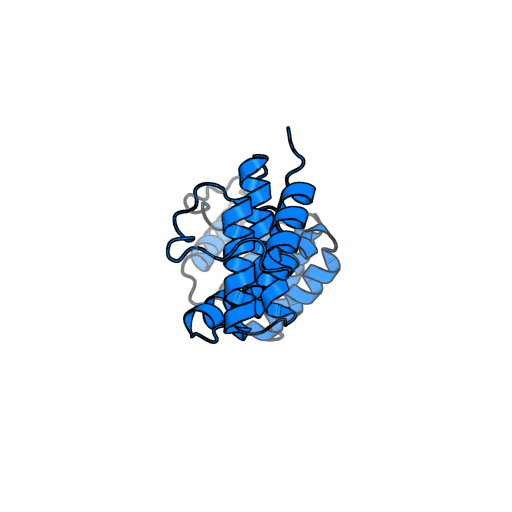00 89.06 97 HIS A C 1
ATOM 795 O O . HIS A 1 97 ? 13.624 -3.461 -3.599 1.00 89.06 97 HIS A O 1
ATOM 801 N N . ARG A 1 98 ? 15.372 -4.478 -2.597 1.00 90.62 98 ARG A N 1
ATOM 802 C CA . ARG A 1 98 ? 14.559 -5.408 -1.802 1.00 90.62 98 ARG A CA 1
ATOM 803 C C . ARG A 1 98 ? 13.643 -4.649 -0.843 1.00 90.62 98 ARG A C 1
ATOM 805 O O . ARG A 1 98 ? 12.431 -4.839 -0.887 1.00 90.62 98 ARG A O 1
ATOM 812 N N . GLN A 1 99 ? 14.212 -3.748 -0.041 1.00 87.19 99 GLN A N 1
ATOM 813 C CA . GLN A 1 99 ? 13.470 -2.957 0.941 1.00 87.19 99 GLN A CA 1
ATOM 814 C C . GLN A 1 99 ? 12.374 -2.111 0.274 1.00 87.19 99 GLN A C 1
ATOM 816 O O . GLN A 1 99 ? 11.237 -2.078 0.745 1.00 87.19 99 GLN A O 1
ATOM 821 N N . THR A 1 100 ? 12.684 -1.451 -0.849 1.00 87.62 100 THR A N 1
ATOM 822 C CA . THR A 1 100 ? 11.702 -0.655 -1.600 1.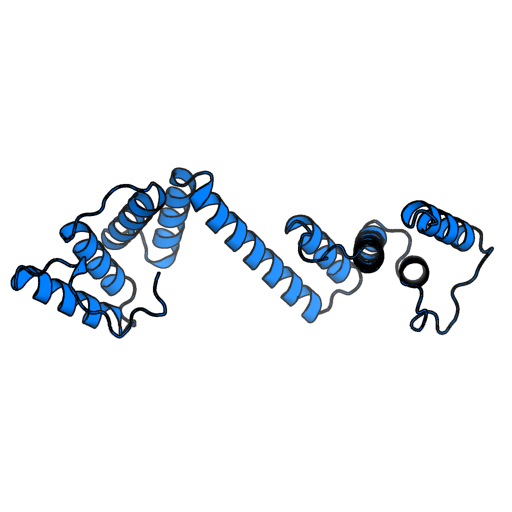00 87.62 100 THR A CA 1
ATOM 823 C C . THR A 1 100 ? 10.560 -1.519 -2.142 1.00 87.62 100 THR A C 1
ATOM 825 O O . THR A 1 100 ? 9.400 -1.126 -2.024 1.00 87.62 100 THR A O 1
ATOM 828 N N . LEU A 1 101 ? 10.857 -2.700 -2.695 1.00 87.44 101 LEU A N 1
ATOM 829 C CA . LEU A 1 101 ? 9.839 -3.630 -3.191 1.00 87.44 101 LEU A CA 1
ATOM 830 C C . LEU A 1 101 ? 8.928 -4.142 -2.067 1.00 87.44 101 LEU A C 1
ATOM 832 O O . LEU A 1 101 ? 7.708 -4.188 -2.233 1.00 87.44 101 LEU A O 1
ATOM 836 N N . GLU A 1 102 ? 9.497 -4.508 -0.920 1.00 84.88 102 GLU A N 1
ATOM 837 C CA . GLU A 1 102 ? 8.723 -4.949 0.244 1.00 84.88 102 GLU A CA 1
ATOM 838 C C . GLU A 1 102 ? 7.805 -3.845 0.771 1.00 84.88 102 GLU A C 1
ATOM 840 O O . GLU A 1 102 ? 6.628 -4.099 1.031 1.00 84.88 102 GLU A O 1
ATOM 845 N N . ASN A 1 103 ? 8.310 -2.614 0.871 1.00 81.75 103 ASN A N 1
ATOM 846 C CA . ASN A 1 103 ? 7.508 -1.469 1.292 1.00 81.75 103 ASN A CA 1
ATOM 847 C C . ASN A 1 103 ? 6.358 -1.203 0.311 1.00 81.75 103 ASN A C 1
ATOM 849 O O . ASN A 1 103 ? 5.214 -1.088 0.740 1.00 81.75 103 ASN A O 1
ATOM 853 N N . ALA A 1 104 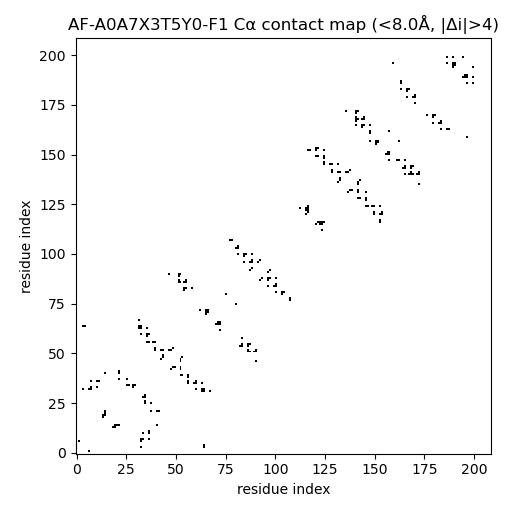? 6.625 -1.217 -0.998 1.00 80.44 104 ALA A N 1
ATOM 854 C CA . ALA A 1 104 ? 5.591 -1.031 -2.016 1.00 80.44 104 ALA A CA 1
ATOM 855 C C . ALA A 1 104 ? 4.517 -2.135 -1.982 1.00 80.44 104 ALA A C 1
ATOM 857 O O . ALA A 1 104 ? 3.334 -1.853 -2.166 1.00 80.44 104 ALA A O 1
ATOM 858 N N . ARG A 1 105 ? 4.900 -3.392 -1.710 1.00 80.44 105 ARG A N 1
ATOM 859 C CA . ARG A 1 105 ? 3.945 -4.499 -1.523 1.00 80.44 105 ARG A CA 1
ATOM 860 C C . ARG A 1 105 ? 3.080 -4.300 -0.278 1.00 80.44 105 ARG A C 1
ATOM 862 O O . ARG A 1 105 ? 1.872 -4.508 -0.353 1.00 80.44 105 ARG A O 1
ATOM 869 N N . LYS A 1 106 ? 3.670 -3.859 0.839 1.00 78.00 106 LYS A N 1
ATOM 870 C CA . LYS A 1 106 ? 2.930 -3.533 2.072 1.00 78.00 106 LYS A CA 1
ATOM 871 C C . LYS A 1 106 ? 1.956 -2.376 1.855 1.00 78.00 106 LYS A C 1
ATOM 873 O O . LYS A 1 106 ? 0.808 -2.468 2.272 1.00 78.00 106 LYS A O 1
ATOM 878 N N . GLU A 1 107 ? 2.385 -1.313 1.182 1.00 72.75 107 GLU A N 1
ATOM 879 C CA . GLU A 1 107 ? 1.525 -0.172 0.848 1.00 72.75 107 GLU A CA 1
ATOM 880 C C . GLU A 1 107 ? 0.378 -0.571 -0.082 1.00 72.75 107 GLU A C 1
ATOM 882 O O . GLU A 1 107 ? -0.765 -0.197 0.168 1.00 72.75 107 GLU A O 1
ATOM 887 N N . ALA A 1 108 ? 0.640 -1.381 -1.112 1.00 73.62 108 ALA A N 1
ATOM 888 C CA . ALA A 1 108 ? -0.413 -1.875 -1.995 1.00 73.62 108 ALA A CA 1
ATOM 889 C C . ALA A 1 108 ? -1.408 -2.785 -1.260 1.00 73.62 108 ALA A C 1
ATOM 891 O O . ALA A 1 108 ? -2.609 -2.698 -1.518 1.00 73.62 108 ALA A O 1
ATOM 892 N N . ALA A 1 109 ? -0.936 -3.620 -0.329 1.00 74.31 109 ALA A N 1
ATOM 893 C CA . ALA A 1 109 ? -1.804 -4.435 0.517 1.00 74.31 109 ALA A CA 1
ATOM 894 C C . ALA A 1 109 ? -2.694 -3.560 1.414 1.00 74.31 109 ALA A C 1
ATOM 896 O O . ALA A 1 109 ? -3.905 -3.758 1.427 1.00 74.31 109 ALA A O 1
ATOM 897 N N . LYS A 1 110 ? -2.128 -2.535 2.069 1.00 72.50 110 LYS A N 1
ATOM 898 C CA . LYS A 1 110 ? -2.891 -1.552 2.860 1.00 72.50 110 LYS A CA 1
ATOM 899 C C . LYS A 1 110 ? -3.914 -0.798 2.015 1.00 72.50 110 LYS A C 1
ATOM 901 O O . LYS A 1 110 ? -5.073 -0.715 2.389 1.00 72.50 110 LYS A O 1
ATOM 906 N N . SER A 1 111 ? -3.511 -0.300 0.848 1.00 69.44 111 SER A N 1
ATOM 907 C CA . SER A 1 111 ? -4.420 0.390 -0.074 1.00 69.44 111 SER A CA 1
ATOM 908 C C . SER A 1 111 ? -5.555 -0.525 -0.530 1.00 69.44 111 SER A C 1
ATOM 910 O O . SER A 1 111 ? -6.692 -0.084 -0.617 1.00 69.44 111 SER A O 1
ATOM 912 N N . THR A 1 112 ? -5.271 -1.803 -0.796 1.00 76.94 112 THR A N 1
ATOM 913 C CA . THR A 1 112 ? -6.303 -2.787 -1.167 1.00 76.94 112 THR A CA 1
ATOM 914 C C . THR A 1 112 ? -7.245 -3.061 0.003 1.00 76.94 112 THR A C 1
ATOM 916 O O . THR A 1 112 ? -8.447 -3.193 -0.201 1.00 76.94 112 THR A O 1
ATOM 919 N N . TYR A 1 113 ? -6.707 -3.120 1.220 1.00 73.38 113 TYR A N 1
ATOM 920 C CA . TYR A 1 113 ? -7.475 -3.299 2.445 1.00 73.38 113 TYR A CA 1
ATOM 921 C C . TYR A 1 113 ? -8.435 -2.129 2.701 1.00 73.38 113 TYR A C 1
ATOM 923 O O . TYR A 1 113 ? -9.626 -2.347 2.888 1.00 73.38 113 TYR A O 1
ATOM 931 N N . GLU A 1 114 ? -7.965 -0.886 2.604 1.00 77.81 114 GLU A N 1
ATOM 932 C CA . GLU A 1 114 ? -8.834 0.291 2.753 1.00 77.81 114 GLU A CA 1
ATOM 933 C C . GLU A 1 114 ? -9.849 0.414 1.607 1.00 77.81 114 GLU A C 1
ATOM 935 O O . GLU A 1 114 ? -11.020 0.702 1.835 1.00 77.81 114 GLU A O 1
ATOM 940 N N . GLU A 1 115 ? -9.459 0.103 0.366 1.00 83.00 115 GLU A N 1
ATOM 941 C CA . GLU A 1 115 ? -10.413 0.042 -0.748 1.00 83.00 115 GLU A CA 1
ATOM 942 C C . GLU A 1 115 ? -11.492 -1.035 -0.540 1.00 83.00 115 GLU A C 1
ATOM 944 O O . GLU A 1 115 ? -12.622 -0.867 -1.008 1.00 83.00 115 GLU A O 1
ATOM 949 N N . LEU A 1 116 ? -11.172 -2.148 0.135 1.00 80.00 116 LEU A N 1
ATOM 950 C CA . LEU A 1 116 ? -12.158 -3.173 0.485 1.00 80.00 116 LE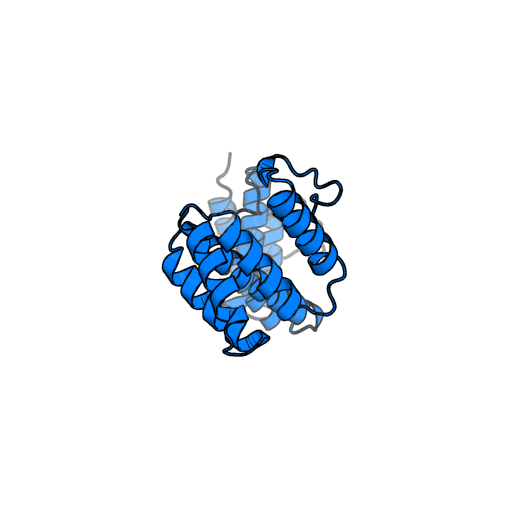U A CA 1
ATOM 951 C C . LEU A 1 116 ? -13.197 -2.631 1.463 1.00 80.00 116 LEU A C 1
ATOM 953 O O . LEU A 1 116 ? -14.368 -2.962 1.300 1.00 80.00 116 LEU A O 1
ATOM 957 N N . LYS A 1 117 ? -12.814 -1.760 2.402 1.00 86.06 117 LYS A N 1
ATOM 958 C CA . LYS A 1 117 ? -13.756 -1.108 3.320 1.00 86.06 117 LYS A CA 1
ATOM 959 C C . LYS A 1 117 ? -14.855 -0.357 2.567 1.00 86.06 117 LYS A C 1
ATOM 961 O O . LYS A 1 117 ? -16.013 -0.427 2.953 1.00 86.06 117 LYS A O 1
ATOM 966 N N . GLU A 1 118 ? -14.524 0.306 1.459 1.00 85.25 118 GLU A N 1
ATOM 967 C CA . GLU A 1 118 ? -15.509 1.019 0.632 1.00 85.25 118 GLU A CA 1
ATOM 968 C C . GLU A 1 118 ? -16.267 0.094 -0.335 1.00 85.25 118 GLU A C 1
ATOM 970 O O . GLU A 1 118 ? -17.475 0.231 -0.527 1.00 85.25 118 GLU A O 1
ATOM 975 N N . LYS A 1 119 ? -15.563 -0.841 -0.987 1.00 85.81 119 LYS A N 1
ATOM 976 C CA . LYS A 1 119 ? -16.124 -1.664 -2.079 1.00 85.81 119 LYS A CA 1
ATOM 977 C C . LYS A 1 119 ? -16.894 -2.887 -1.588 1.00 85.81 119 LYS A C 1
ATOM 979 O O . LYS A 1 119 ? -17.818 -3.336 -2.264 1.00 85.81 119 LYS A O 1
ATOM 984 N N . ASN A 1 120 ? -16.464 -3.468 -0.474 1.00 86.06 120 ASN A N 1
ATOM 985 C CA . ASN A 1 120 ? -17.051 -4.651 0.144 1.00 86.06 120 ASN A CA 1
ATOM 986 C C . ASN A 1 120 ? -16.815 -4.623 1.671 1.00 86.06 120 ASN A C 1
ATOM 988 O O . ASN A 1 120 ? -16.005 -5.402 2.186 1.00 86.06 120 ASN A O 1
ATOM 992 N N . PRO A 1 121 ? -17.509 -3.724 2.393 1.00 86.94 121 PRO A N 1
ATOM 993 C CA . PRO A 1 121 ? -17.301 -3.505 3.826 1.00 86.94 121 PRO A CA 1
ATOM 994 C C . PRO A 1 121 ? -17.522 -4.757 4.686 1.00 86.94 121 PRO A C 1
ATOM 996 O O . PRO A 1 121 ? -16.883 -4.899 5.723 1.00 86.94 121 PRO A O 1
ATOM 999 N N . GLU A 1 122 ? -18.383 -5.686 4.258 1.00 86.38 122 GLU A N 1
ATOM 1000 C CA . GLU A 1 122 ? -18.610 -6.948 4.979 1.00 86.38 122 GLU A CA 1
ATOM 1001 C C . GLU A 1 122 ? -17.397 -7.883 4.883 1.00 86.38 122 GLU A C 1
ATOM 1003 O O . GLU A 1 122 ? -16.963 -8.437 5.889 1.00 86.38 122 GLU A O 1
ATOM 1008 N N . LEU A 1 123 ? -16.799 -8.024 3.693 1.00 82.00 123 LEU A N 1
ATOM 1009 C CA . LEU A 1 123 ? -15.564 -8.800 3.541 1.00 82.00 123 LEU A CA 1
ATOM 1010 C C . LEU A 1 123 ? -14.395 -8.136 4.279 1.00 82.00 123 LEU A C 1
ATOM 1012 O O . LEU A 1 123 ? -13.597 -8.825 4.905 1.00 82.00 123 LEU A O 1
ATOM 1016 N N . TRP A 1 124 ? -14.302 -6.806 4.228 1.00 90.88 124 TRP A N 1
ATOM 1017 C CA . TRP A 1 124 ? -13.315 -6.063 5.010 1.00 90.88 124 TRP A CA 1
ATOM 1018 C C . TRP A 1 124 ? -13.459 -6.335 6.510 1.00 90.88 124 TRP A C 1
ATOM 1020 O O . TRP A 1 124 ? -12.471 -6.640 7.165 1.00 90.88 124 TRP A O 1
ATOM 1030 N N . ALA A 1 125 ? -14.683 -6.306 7.044 1.00 88.19 125 ALA A N 1
ATOM 1031 C CA . ALA A 1 125 ? -14.932 -6.561 8.459 1.00 88.19 125 ALA A CA 1
ATOM 1032 C C . ALA A 1 125 ? -14.586 -7.995 8.891 1.00 88.19 125 ALA A C 1
ATOM 1034 O O . ALA A 1 125 ? -14.114 -8.197 10.007 1.00 88.19 125 ALA A O 1
ATOM 1035 N N . GLN A 1 126 ? -14.790 -8.984 8.013 1.00 84.62 126 GLN A N 1
ATOM 1036 C CA . GLN A 1 126 ? -14.339 -10.359 8.256 1.00 84.62 126 GLN A CA 1
ATOM 1037 C C . GLN A 1 126 ? -12.812 -10.430 8.375 1.00 84.62 126 GLN A C 1
ATOM 1039 O O . GLN A 1 126 ? -12.303 -10.997 9.337 1.00 84.62 126 GLN A O 1
ATOM 1044 N N . LEU A 1 127 ? -12.092 -9.798 7.444 1.00 85.00 127 LEU A N 1
ATOM 1045 C CA . LEU A 1 127 ? -10.628 -9.741 7.475 1.00 85.00 127 LEU A CA 1
ATOM 1046 C C . LEU A 1 127 ? -10.102 -8.938 8.676 1.00 85.00 127 LEU A C 1
ATOM 1048 O O . LEU A 1 127 ? -9.077 -9.293 9.249 1.00 85.00 127 LEU A O 1
ATOM 1052 N N . GLU A 1 128 ? -10.807 -7.883 9.087 1.00 90.12 128 GLU A N 1
ATOM 1053 C CA . GLU A 1 128 ? -10.461 -7.098 10.277 1.00 90.12 128 GLU A CA 1
ATOM 1054 C C . GLU A 1 128 ? -10.612 -7.920 11.556 1.00 90.12 128 GLU A C 1
ATOM 1056 O O . GLU A 1 128 ? -9.747 -7.856 12.428 1.00 90.12 128 GLU A O 1
ATOM 1061 N N . LEU A 1 129 ? -11.670 -8.730 11.660 1.00 91.56 129 LEU A N 1
ATOM 1062 C CA . LEU A 1 129 ? -11.830 -9.665 12.769 1.00 91.56 129 LEU A CA 1
ATOM 1063 C C . LEU A 1 129 ? -10.689 -10.689 12.795 1.00 91.56 129 LEU A C 1
ATOM 1065 O O . LEU A 1 129 ? -10.097 -10.900 13.850 1.00 91.56 129 LEU A O 1
ATOM 1069 N N . GLU A 1 130 ? -10.362 -11.298 11.651 1.00 87.69 130 GLU A N 1
ATOM 1070 C CA . GLU A 1 130 ? -9.244 -12.245 11.540 1.00 87.69 130 GLU A CA 1
ATOM 1071 C C . GLU A 1 130 ? -7.925 -11.602 11.993 1.00 87.69 130 GLU A C 1
ATOM 1073 O O . GLU A 1 130 ? -7.230 -12.163 12.840 1.00 87.69 130 GLU A O 1
ATOM 1078 N N . ARG A 1 131 ? -7.631 -10.381 11.526 1.00 90.31 131 ARG A N 1
ATOM 1079 C CA . ARG A 1 131 ? -6.445 -9.610 11.928 1.00 90.31 131 ARG A CA 1
ATOM 1080 C C . ARG A 1 131 ? -6.401 -9.360 13.438 1.00 90.31 131 ARG A C 1
ATOM 1082 O O . ARG A 1 131 ? -5.369 -9.576 14.068 1.00 90.31 131 ARG A O 1
ATOM 1089 N N . LEU A 1 132 ? -7.510 -8.920 14.034 1.00 90.94 132 LEU A N 1
ATOM 1090 C CA . LEU A 1 132 ? -7.579 -8.660 15.475 1.00 90.94 132 LEU A CA 1
ATOM 1091 C C . LEU A 1 132 ? -7.441 -9.950 16.302 1.00 90.94 132 LEU A C 1
ATOM 1093 O O . LEU A 1 132 ? -6.826 -9.925 17.368 1.00 90.94 132 LEU A O 1
ATOM 1097 N N . ILE A 1 133 ? -7.970 -11.079 15.816 1.00 92.25 133 ILE A N 1
ATOM 1098 C CA . ILE A 1 133 ? -7.785 -12.397 16.443 1.00 92.25 133 ILE A CA 1
ATOM 1099 C C . ILE A 1 133 ? -6.317 -12.827 16.376 1.00 92.25 133 ILE A C 1
ATOM 1101 O O . ILE A 1 133 ? -5.799 -13.352 17.359 1.00 92.25 133 ILE A O 1
ATOM 1105 N N . GLU A 1 134 ? -5.633 -12.607 15.254 1.00 85.81 134 GLU A N 1
ATOM 1106 C CA . GLU A 1 134 ? -4.203 -12.913 15.131 1.00 85.81 134 GLU A CA 1
ATOM 1107 C C . GLU A 1 134 ? -3.346 -12.066 16.082 1.00 85.81 134 GLU A C 1
ATOM 1109 O O . GLU A 1 134 ? -2.418 -12.587 16.703 1.00 85.81 134 GLU A O 1
ATOM 1114 N N . GLU A 1 135 ? -3.661 -10.776 16.225 1.00 90.38 135 GLU A N 1
ATOM 1115 C CA . GLU A 1 135 ? -2.882 -9.835 17.041 1.00 90.38 135 GLU A CA 1
ATOM 1116 C C . GLU A 1 135 ? -3.153 -9.966 18.545 1.00 90.38 135 GLU A C 1
ATOM 1118 O O . GLU A 1 135 ? -2.221 -9.896 19.350 1.00 90.38 135 GLU A O 1
ATOM 1123 N N . HIS A 1 136 ? -4.413 -10.169 18.936 1.00 92.75 136 HIS A N 1
ATOM 1124 C CA . HIS A 1 136 ? -4.844 -10.092 20.336 1.00 92.75 136 HIS A CA 1
ATOM 1125 C C . HIS A 1 136 ? -5.522 -11.367 20.863 1.00 92.75 136 HIS A C 1
ATOM 1127 O O . HIS A 1 136 ? -5.899 -11.443 22.037 1.00 92.75 136 HIS A O 1
ATOM 1133 N N . GLY A 1 137 ? -5.680 -12.383 20.018 1.00 93.75 137 GLY A N 1
ATOM 1134 C CA . GLY A 1 137 ? -6.379 -13.621 20.339 1.00 93.75 137 GLY A CA 1
ATOM 1135 C C . GLY A 1 137 ? -7.900 -13.530 20.193 1.00 93.75 137 GLY A C 1
ATOM 1136 O O . GLY A 1 137 ? -8.506 -12.455 20.179 1.00 93.75 137 GLY A O 1
ATOM 1137 N N . ASP A 1 138 ? -8.527 -14.704 20.125 1.00 96.94 138 ASP A N 1
ATOM 1138 C CA . ASP A 1 138 ? -9.981 -14.872 20.083 1.00 96.94 138 ASP A CA 1
ATOM 1139 C C . ASP A 1 138 ? -10.582 -14.680 21.486 1.00 96.94 138 ASP A C 1
ATOM 1141 O O . ASP A 1 138 ? -10.663 -15.607 22.295 1.00 96.94 138 ASP A O 1
ATOM 1145 N N . ASN A 1 139 ? -10.926 -13.434 21.814 1.00 97.00 139 ASN A N 1
ATOM 1146 C CA . ASN A 1 139 ? -11.471 -13.045 23.112 1.00 97.00 139 ASN A CA 1
ATOM 1147 C C . ASN A 1 139 ? -12.633 -12.039 22.949 1.00 97.00 139 ASN A C 1
ATOM 1149 O O . ASN A 1 139 ? -12.751 -11.402 21.901 1.00 97.00 139 ASN A O 1
ATOM 1153 N N . PRO A 1 140 ? -13.495 -11.846 23.968 1.00 97.81 140 PRO A N 1
ATOM 1154 C CA . PRO A 1 140 ? -14.666 -10.974 23.840 1.00 97.81 140 PRO A CA 1
ATOM 1155 C C . PRO A 1 140 ? -14.354 -9.531 23.414 1.00 97.81 140 PRO A C 1
ATOM 1157 O O . PRO A 1 140 ? -15.122 -8.953 22.651 1.00 97.81 140 PRO A O 1
ATOM 1160 N N . HIS A 1 141 ? -13.234 -8.953 23.859 1.00 96.44 141 HIS A N 1
ATOM 1161 C CA . HIS A 1 141 ? -12.854 -7.582 23.506 1.00 96.44 141 HIS A CA 1
ATOM 1162 C C . HIS A 1 141 ? -12.489 -7.465 22.019 1.00 96.44 141 HIS A C 1
ATOM 1164 O O . HIS A 1 141 ? -12.913 -6.514 21.368 1.00 96.44 141 HIS A O 1
ATOM 1170 N N . THR A 1 142 ? -11.804 -8.467 21.457 1.00 96.00 142 THR A N 1
ATOM 1171 C CA . THR A 1 142 ? -11.533 -8.567 20.012 1.00 96.00 142 THR A CA 1
ATOM 1172 C C . THR A 1 142 ? -12.822 -8.506 19.188 1.00 96.00 142 THR A C 1
ATOM 1174 O O . THR A 1 142 ? -12.928 -7.708 18.256 1.00 96.00 142 THR A O 1
ATOM 1177 N N . HIS A 1 1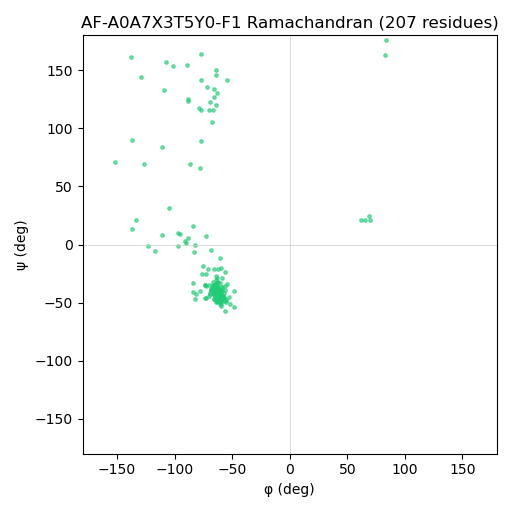43 ? -13.841 -9.282 19.571 1.00 97.12 143 HIS A N 1
ATOM 1178 C CA . HIS A 1 143 ? -15.137 -9.286 18.877 1.00 97.12 143 HIS A CA 1
ATOM 1179 C C . HIS A 1 143 ? -15.897 -7.965 19.024 1.00 97.12 143 HIS A C 1
ATOM 1181 O O . HIS A 1 143 ? -16.539 -7.527 18.072 1.00 97.12 143 HIS A O 1
ATOM 1187 N N . ILE A 1 144 ? -15.809 -7.305 20.184 1.00 96.69 144 ILE A N 1
ATOM 1188 C CA . ILE A 1 144 ? -16.429 -5.988 20.401 1.00 96.69 144 ILE A CA 1
ATOM 1189 C C . ILE A 1 144 ? -15.807 -4.936 19.473 1.00 96.69 144 ILE A C 1
ATOM 1191 O O . ILE A 1 144 ? -16.544 -4.184 18.831 1.00 96.69 144 ILE A O 1
ATOM 1195 N N . VAL A 1 145 ? -14.473 -4.902 19.358 1.00 94.69 145 VAL A N 1
ATOM 1196 C CA . VAL A 1 145 ? -13.773 -3.985 18.441 1.00 94.69 145 VAL A CA 1
ATOM 1197 C C . VAL A 1 145 ? -14.151 -4.276 16.991 1.00 94.69 145 VAL A C 1
ATOM 1199 O O . VAL A 1 145 ? -14.547 -3.362 16.266 1.00 94.69 145 VAL A O 1
ATOM 1202 N N . ALA A 1 146 ? -14.104 -5.546 16.582 1.00 93.38 146 ALA A N 1
ATOM 1203 C CA . ALA A 1 146 ? -14.430 -5.950 15.219 1.00 93.38 146 ALA A CA 1
ATOM 1204 C C . ALA A 1 146 ? -15.878 -5.606 14.828 1.00 93.38 146 ALA A C 1
ATOM 1206 O O . ALA A 1 146 ? -16.116 -5.068 13.747 1.00 93.38 146 ALA A O 1
ATOM 1207 N N . GLU A 1 147 ? -16.854 -5.852 15.707 1.00 95.56 147 GLU A N 1
ATOM 1208 C CA . GLU A 1 147 ? -18.261 -5.530 15.440 1.00 95.56 147 GLU A CA 1
ATOM 1209 C C . GLU A 1 147 ? -18.496 -4.015 15.364 1.00 95.56 147 GLU A C 1
ATOM 1211 O O . GLU A 1 147 ? -19.259 -3.547 14.512 1.00 95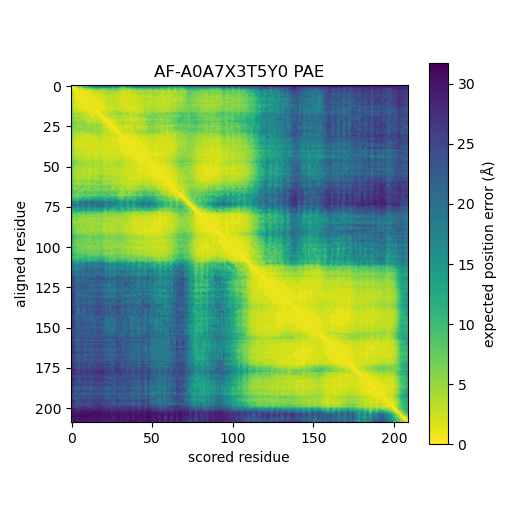.56 147 GLU A O 1
ATOM 1216 N N . PHE A 1 148 ? -17.818 -3.227 16.205 1.00 94.25 148 PHE A N 1
ATOM 1217 C CA . PHE A 1 148 ? -17.876 -1.767 16.129 1.00 94.25 148 PHE A CA 1
ATOM 1218 C C . PHE A 1 148 ? -17.294 -1.248 14.801 1.00 94.25 148 PHE A C 1
ATOM 1220 O O . PHE A 1 148 ? -17.923 -0.429 14.118 1.00 94.25 148 PHE A O 1
ATOM 1227 N N . HIS A 1 149 ? -16.132 -1.770 14.389 1.00 93.06 149 HIS A N 1
ATOM 1228 C CA . HIS A 1 149 ? -15.513 -1.471 13.094 1.00 93.06 149 HIS A CA 1
ATOM 1229 C C . HIS A 1 149 ? -16.431 -1.848 11.930 1.00 93.06 149 HIS A C 1
ATOM 1231 O O . HIS A 1 149 ? -16.639 -1.030 11.030 1.00 93.06 149 HIS A O 1
ATOM 1237 N N . ARG A 1 150 ? -17.037 -3.043 11.973 1.00 93.75 150 ARG A N 1
ATOM 1238 C CA . ARG A 1 150 ? -18.006 -3.507 10.975 1.00 93.75 150 ARG A CA 1
ATOM 1239 C C . ARG A 1 150 ? -19.160 -2.528 10.842 1.00 93.75 150 ARG A C 1
ATOM 1241 O O . ARG A 1 150 ? -19.365 -2.009 9.750 1.00 93.75 150 ARG A O 1
ATOM 1248 N N . LYS A 1 151 ? -19.872 -2.231 11.940 1.00 93.31 151 LYS A N 1
ATOM 1249 C CA . LYS A 1 151 ? -21.016 -1.299 11.949 1.00 93.31 151 LYS A CA 1
ATOM 1250 C C . LYS A 1 151 ? -20.650 0.048 11.341 1.00 93.31 151 LYS A C 1
ATOM 1252 O O . LYS A 1 151 ? -21.381 0.543 10.486 1.00 93.31 151 LYS A O 1
ATOM 1257 N N . THR A 1 152 ? -19.495 0.587 11.720 1.00 89.94 152 THR A N 1
ATOM 1258 C CA . THR A 1 152 ? -18.989 1.856 11.187 1.00 89.94 152 THR A CA 1
ATOM 1259 C C . THR A 1 152 ? -18.726 1.770 9.681 1.00 89.94 152 THR A C 1
ATOM 1261 O O . THR A 1 152 ? -19.139 2.657 8.937 1.00 89.94 152 THR A O 1
ATOM 1264 N N . ALA A 1 153 ? -18.095 0.692 9.204 1.00 86.38 153 ALA A N 1
ATOM 1265 C CA . ALA A 1 153 ? -17.788 0.499 7.786 1.00 86.38 153 ALA A CA 1
ATOM 1266 C C . ALA A 1 153 ? -19.040 0.358 6.902 1.00 86.38 153 ALA A C 1
ATOM 1268 O O . ALA A 1 153 ? -19.055 0.876 5.788 1.00 86.38 153 ALA A O 1
ATOM 1269 N N . ILE A 1 154 ? -20.106 -0.285 7.394 1.00 89.94 154 ILE A N 1
ATOM 1270 C CA . ILE A 1 154 ? -21.389 -0.397 6.670 1.00 89.94 154 ILE A CA 1
ATOM 1271 C C . ILE A 1 154 ? -22.357 0.769 6.939 1.00 89.94 154 ILE A C 1
ATOM 1273 O O . ILE A 1 154 ? -23.500 0.737 6.484 1.00 89.94 154 ILE A O 1
ATOM 1277 N N . GLY A 1 155 ? -21.927 1.801 7.674 1.00 88.12 155 GLY A N 1
ATOM 1278 C CA . GLY A 1 155 ? -22.738 2.986 7.965 1.00 88.12 155 GLY A CA 1
ATOM 1279 C C . GLY A 1 155 ? -23.925 2.728 8.899 1.00 88.12 155 GLY A C 1
ATOM 1280 O O . GLY A 1 155 ? -24.912 3.465 8.857 1.00 88.12 155 GLY A O 1
ATOM 1281 N N . LEU A 1 156 ? -23.862 1.687 9.734 1.00 88.62 156 LEU A N 1
ATOM 1282 C CA . LEU A 1 156 ? -24.851 1.462 10.782 1.00 88.62 156 LEU A CA 1
ATOM 1283 C C . LEU A 1 156 ? -24.612 2.403 11.961 1.00 88.62 156 LEU A C 1
ATOM 1285 O O . LEU A 1 156 ? -23.482 2.668 12.365 1.00 88.62 156 LEU A O 1
ATOM 1289 N N . HIS A 1 157 ? -25.713 2.879 12.537 1.00 90.62 157 HIS A N 1
ATOM 1290 C CA . HIS A 1 157 ? -25.666 3.714 13.726 1.00 90.62 157 HIS A CA 1
ATOM 1291 C C . HIS A 1 157 ? -25.130 2.929 14.930 1.00 90.62 157 HIS A C 1
ATOM 1293 O O . HIS A 1 157 ? -25.581 1.815 15.198 1.00 90.62 157 HIS A O 1
ATOM 1299 N N . THR A 1 158 ? -24.210 3.549 15.665 1.00 91.38 158 THR A N 1
ATOM 1300 C CA . THR A 1 158 ? -23.686 3.069 16.945 1.00 91.38 158 THR A CA 1
ATOM 1301 C C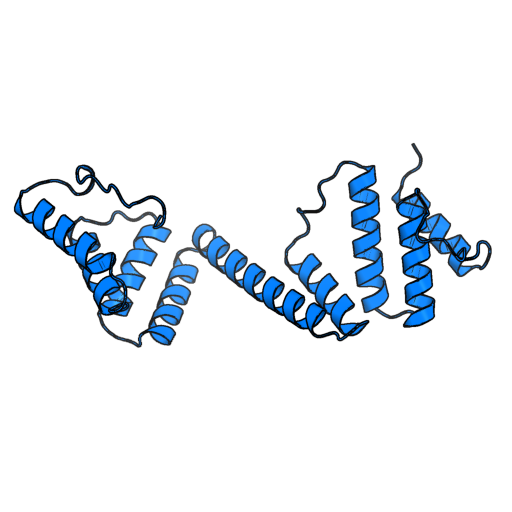 . THR A 1 158 ? -24.195 3.960 18.072 1.00 91.38 158 THR A C 1
ATOM 1303 O O . THR A 1 158 ? -24.117 5.188 17.990 1.00 91.38 158 THR A O 1
ATOM 1306 N N . THR A 1 159 ? -24.689 3.344 19.135 1.00 94.06 159 THR A N 1
ATOM 1307 C CA . THR A 1 159 ? -25.131 4.017 20.360 1.00 94.06 159 THR A CA 1
ATOM 1308 C C . THR A 1 159 ? -23.945 4.439 21.233 1.00 94.06 159 THR A C 1
ATOM 1310 O O . THR A 1 159 ? -22.829 3.939 21.086 1.00 94.06 159 THR A O 1
ATOM 1313 N N . GLU A 1 160 ? -24.184 5.342 22.188 1.00 92.19 160 GLU A N 1
ATOM 1314 C CA . GLU A 1 160 ? -23.171 5.749 23.177 1.00 92.19 160 GLU A CA 1
ATOM 1315 C C . GLU A 1 160 ? -22.695 4.565 24.039 1.00 92.19 160 GLU A C 1
ATOM 1317 O O . GLU A 1 160 ? -21.521 4.482 24.396 1.00 92.19 160 GLU A O 1
ATOM 1322 N N . ASP A 1 161 ? -23.578 3.605 24.317 1.00 93.94 161 ASP A N 1
ATOM 1323 C CA . ASP A 1 161 ? -23.259 2.393 25.080 1.00 93.94 161 ASP A CA 1
ATOM 1324 C C . ASP A 1 161 ? -22.342 1.456 24.295 1.00 93.94 161 ASP A C 1
ATOM 1326 O O . ASP A 1 161 ? -21.373 0.932 24.842 1.00 93.94 161 ASP A O 1
ATOM 1330 N N . GLU A 1 162 ? -22.604 1.296 22.998 1.00 91.81 162 GLU A N 1
ATOM 1331 C CA . GLU A 1 162 ? -21.728 0.545 22.095 1.00 91.81 162 GLU A CA 1
ATOM 1332 C C . GLU A 1 162 ? -20.370 1.231 21.928 1.00 91.81 162 GLU A C 1
ATOM 1334 O O . GLU A 1 162 ? -19.346 0.552 21.893 1.00 91.81 162 GLU A O 1
ATOM 1339 N N . TYR A 1 163 ? -20.341 2.565 21.884 1.00 92.88 163 TYR A N 1
ATOM 1340 C CA . TYR A 1 163 ? -19.092 3.321 21.835 1.00 92.88 163 TYR A CA 1
ATOM 1341 C C . TYR A 1 163 ? -18.267 3.168 23.121 1.00 92.88 163 TYR A C 1
ATOM 1343 O O . TYR A 1 163 ? -17.051 2.995 23.053 1.00 92.88 163 TYR A O 1
ATOM 1351 N N . LEU A 1 164 ? -18.905 3.167 24.298 1.00 94.44 164 LEU A N 1
ATOM 1352 C CA . LEU A 1 164 ? -18.210 2.868 25.555 1.00 94.44 164 LEU A CA 1
ATOM 1353 C C . LEU A 1 164 ? -17.656 1.447 25.574 1.00 94.44 164 LEU A C 1
ATOM 1355 O O . LEU A 1 164 ? -16.493 1.272 25.922 1.00 94.44 164 LEU A O 1
ATOM 1359 N N . ALA A 1 165 ? -18.452 0.453 25.172 1.00 95.94 165 ALA A N 1
ATOM 1360 C CA . ALA A 1 165 ? -17.993 -0.933 25.100 1.00 95.94 165 ALA A CA 1
ATOM 1361 C C . ALA A 1 165 ? -16.785 -1.076 24.156 1.00 95.94 165 ALA A C 1
ATOM 1363 O O . ALA A 1 165 ? -15.822 -1.768 24.483 1.00 95.94 165 ALA A O 1
ATOM 1364 N N . TYR A 1 166 ? -16.803 -0.370 23.021 1.00 95.25 166 TYR A N 1
ATOM 1365 C CA . TYR A 1 166 ? -15.665 -0.277 22.108 1.00 95.25 166 TYR A CA 1
ATOM 1366 C C . TYR A 1 166 ? -14.423 0.321 22.784 1.00 95.25 166 TYR A C 1
ATOM 1368 O O . TYR A 1 166 ? -13.364 -0.299 22.744 1.00 95.25 166 TYR A O 1
ATOM 1376 N N . LEU A 1 167 ? -14.537 1.474 23.453 1.00 92.19 167 LEU A N 1
ATOM 1377 C CA . LEU A 1 167 ? -13.399 2.093 24.147 1.00 92.19 167 LEU A CA 1
ATOM 1378 C C . LEU A 1 167 ? -12.838 1.199 25.262 1.00 92.19 167 LEU A C 1
ATOM 1380 O O . LEU A 1 167 ? -11.623 1.097 25.414 1.00 92.19 167 LEU A O 1
ATOM 1384 N N . GLU A 1 168 ? -13.706 0.532 26.025 1.00 94.75 168 GLU A N 1
ATOM 1385 C CA . GLU A 1 168 ? -13.303 -0.442 27.046 1.00 94.75 168 GLU A CA 1
ATOM 1386 C C . GLU A 1 168 ? -12.509 -1.596 26.437 1.00 94.75 168 GLU A C 1
ATOM 1388 O O . GLU A 1 168 ? -11.452 -1.963 26.954 1.00 94.75 168 GLU A O 1
ATOM 1393 N N . ALA A 1 169 ? -12.984 -2.126 25.310 1.00 94.88 169 ALA A N 1
ATOM 1394 C CA . ALA A 1 169 ? -12.296 -3.177 24.585 1.00 94.88 169 ALA A CA 1
ATOM 1395 C C . ALA A 1 169 ? -10.946 -2.704 24.026 1.00 94.88 169 ALA A C 1
ATOM 1397 O O . ALA A 1 169 ? -9.949 -3.390 24.228 1.00 94.88 169 ALA A O 1
ATOM 1398 N N . VAL A 1 170 ? -10.868 -1.517 23.416 1.00 91.31 170 VAL A N 1
ATOM 1399 C CA . VAL A 1 170 ? -9.604 -0.957 22.900 1.00 91.31 170 VAL A CA 1
ATOM 1400 C C . VAL A 1 170 ? -8.562 -0.795 24.007 1.00 91.31 170 VAL A C 1
ATOM 1402 O O . VAL A 1 170 ? -7.416 -1.196 23.811 1.00 91.31 170 VAL A O 1
ATOM 1405 N N . VAL A 1 171 ? -8.954 -0.264 25.171 1.00 92.88 171 VAL A N 1
ATOM 1406 C CA . VAL A 1 171 ? -8.064 -0.123 26.338 1.00 92.88 171 VAL A CA 1
ATOM 1407 C C . VAL A 1 171 ? -7.582 -1.483 26.837 1.00 92.88 171 VAL A C 1
ATOM 1409 O O . VAL A 1 171 ? -6.423 -1.627 27.216 1.00 92.88 171 VAL A O 1
ATOM 1412 N N . HIS A 1 172 ? -8.454 -2.493 26.831 1.00 93.88 172 HIS A N 1
ATOM 1413 C CA . HIS A 1 172 ? -8.073 -3.845 27.230 1.00 93.88 172 HIS A CA 1
ATOM 1414 C C . HIS A 1 172 ? -7.068 -4.478 26.259 1.00 93.88 172 HIS A C 1
ATOM 1416 O O . HIS A 1 172 ? -6.114 -5.117 26.697 1.00 93.88 172 HIS A O 1
ATOM 1422 N N . LEU A 1 173 ? -7.279 -4.305 24.950 1.00 90.38 173 LEU A N 1
ATOM 1423 C CA . LEU A 1 173 ? -6.401 -4.852 23.914 1.00 90.38 173 LEU A CA 1
ATOM 1424 C C . LEU A 1 173 ? -5.057 -4.108 23.817 1.00 90.38 173 LEU A C 1
ATOM 1426 O O . LEU A 1 173 ? -4.067 -4.709 23.402 1.00 90.38 173 LEU A O 1
ATOM 1430 N N . ASN A 1 174 ? -5.013 -2.833 24.224 1.00 90.88 174 ASN A N 1
ATOM 1431 C CA . ASN A 1 174 ? -3.834 -1.963 24.164 1.00 90.88 174 ASN A CA 1
ATOM 1432 C C . ASN A 1 174 ? -3.522 -1.347 25.543 1.00 90.88 174 ASN A C 1
ATOM 1434 O O . ASN A 1 174 ? -3.681 -0.139 25.729 1.00 90.88 174 ASN A O 1
ATOM 1438 N N . PRO A 1 175 ? -3.065 -2.146 26.524 1.00 86.69 175 PRO A N 1
ATOM 1439 C CA . PRO A 1 175 ? -2.868 -1.675 27.898 1.00 86.69 175 PRO A CA 1
ATOM 1440 C C . PRO A 1 175 ? -1.759 -0.621 28.041 1.00 86.69 175 PRO A C 1
ATOM 1442 O O . PRO A 1 175 ? -1.753 0.124 29.018 1.00 86.69 175 PRO A O 1
ATOM 1445 N N . ASP A 1 176 ? -0.838 -0.557 27.077 1.00 84.19 176 ASP A N 1
ATOM 1446 C CA . ASP A 1 176 ? 0.263 0.410 27.055 1.00 84.19 176 ASP A CA 1
ATOM 1447 C C . ASP A 1 176 ? -0.150 1.781 26.479 1.00 84.19 176 ASP A C 1
ATOM 1449 O O . ASP A 1 176 ? 0.642 2.724 26.508 1.00 84.19 176 ASP A O 1
ATOM 1453 N N . ASP A 1 177 ? -1.374 1.921 25.952 1.00 82.69 177 ASP A N 1
ATOM 1454 C CA . ASP A 1 177 ? -1.884 3.205 25.471 1.00 82.69 177 ASP A CA 1
ATOM 1455 C C . ASP A 1 177 ? -2.312 4.101 26.644 1.00 82.69 177 ASP A C 1
ATOM 1457 O O . ASP A 1 177 ? -3.266 3.819 27.369 1.00 82.69 177 ASP A O 1
ATOM 1461 N N . GLU A 1 178 ? -1.626 5.231 26.819 1.00 80.44 178 GLU A N 1
ATOM 1462 C CA . GLU A 1 178 ? -1.955 6.206 27.863 1.00 80.44 178 GLU A CA 1
ATOM 1463 C C . GLU A 1 178 ? -3.198 7.054 27.537 1.00 80.44 178 GLU A C 1
ATOM 1465 O O . GLU A 1 178 ? -3.778 7.678 28.438 1.00 80.44 178 GLU A O 1
ATOM 1470 N N . ILE A 1 179 ? -3.609 7.116 26.265 1.00 82.94 179 ILE A N 1
ATOM 1471 C CA . ILE A 1 179 ? -4.719 7.963 25.808 1.00 82.94 179 ILE A CA 1
ATOM 1472 C C . ILE A 1 179 ? -6.057 7.267 26.058 1.00 82.94 179 ILE A C 1
ATOM 1474 O O . ILE A 1 179 ? -6.965 7.881 26.631 1.00 82.94 179 ILE A O 1
ATOM 1478 N N . GLY A 1 180 ? -6.170 5.989 25.691 1.00 82.62 180 GLY A N 1
ATOM 1479 C CA . GLY A 1 180 ? -7.386 5.188 25.822 1.00 82.62 180 GLY A CA 1
ATOM 1480 C C . GLY A 1 180 ? -8.053 5.276 27.203 1.00 82.62 180 GLY A C 1
ATOM 1481 O O . GLY A 1 180 ? -9.222 5.667 27.273 1.00 82.62 180 GLY A O 1
ATOM 1482 N N . PRO A 1 181 ? -7.346 5.012 28.322 1.00 89.50 181 PRO A N 1
ATOM 1483 C CA . PRO A 1 181 ? -7.928 5.084 29.663 1.00 89.50 181 PRO A CA 1
ATOM 1484 C C . PRO A 1 181 ? -8.473 6.473 30.019 1.00 89.50 181 PRO A C 1
ATOM 1486 O O . PRO A 1 181 ? -9.536 6.589 30.632 1.00 89.50 181 PRO A O 1
ATOM 1489 N N . ARG A 1 182 ? -7.775 7.546 29.613 1.00 86.62 182 ARG A N 1
ATOM 1490 C CA . ARG A 1 182 ? -8.215 8.931 29.863 1.00 86.62 182 ARG A CA 1
ATOM 1491 C C . ARG A 1 182 ? -9.474 9.265 29.071 1.00 86.62 182 ARG A C 1
ATOM 1493 O O . ARG A 1 182 ? -10.366 9.937 29.592 1.00 86.62 182 ARG A O 1
ATOM 1500 N N . LEU A 1 183 ? -9.535 8.812 27.819 1.00 86.69 183 LEU A N 1
ATOM 1501 C CA . LEU A 1 183 ? -10.685 9.014 26.946 1.00 86.69 183 LEU A CA 1
ATOM 1502 C C . LEU A 1 183 ? -11.908 8.258 27.477 1.00 86.69 183 LEU A C 1
ATOM 1504 O O . LEU A 1 183 ? -12.979 8.846 27.625 1.00 86.69 183 LEU A O 1
ATOM 1508 N N . LEU A 1 184 ? -11.721 6.989 27.845 1.00 91.81 184 LEU A N 1
ATOM 1509 C CA . LEU A 1 184 ? -12.755 6.138 28.426 1.00 91.81 184 LEU A CA 1
ATOM 1510 C C . LEU A 1 184 ? -13.360 6.752 29.696 1.00 91.81 184 LEU A C 1
ATOM 1512 O O . LEU A 1 184 ? -14.581 6.863 29.805 1.00 91.81 184 LEU A O 1
ATOM 1516 N N . GLU A 1 185 ? -12.526 7.209 30.633 1.00 92.75 185 GLU A N 1
ATOM 1517 C CA . GLU A 1 185 ? -13.010 7.819 31.878 1.00 92.75 185 GLU A CA 1
ATOM 1518 C C . GLU A 1 185 ? -13.796 9.115 31.622 1.00 92.75 185 GLU A C 1
ATOM 1520 O O . GLU A 1 185 ? -14.821 9.376 32.257 1.00 92.75 185 GLU A O 1
ATOM 1525 N N . ARG A 1 186 ? -13.374 9.909 30.631 1.00 90.81 186 ARG A N 1
ATOM 1526 C CA . ARG A 1 186 ? -14.087 11.130 30.234 1.00 90.81 186 ARG A CA 1
ATOM 1527 C C . ARG A 1 186 ? -15.493 10.821 29.718 1.00 90.81 186 ARG A C 1
ATOM 1529 O O . ARG A 1 186 ? -16.443 11.481 30.139 1.00 90.81 186 ARG A O 1
ATOM 1536 N N . PHE A 1 187 ? -15.637 9.829 28.841 1.00 92.00 187 PHE A N 1
ATOM 1537 C CA . PHE A 1 187 ? -16.946 9.444 28.303 1.00 92.00 187 PHE A CA 1
ATOM 1538 C C . PHE A 1 187 ? -17.835 8.763 29.349 1.00 92.00 187 PHE A C 1
ATOM 1540 O O . PHE A 1 187 ? -19.038 9.022 29.381 1.00 92.00 187 PHE A O 1
ATOM 1547 N N . ARG A 1 188 ? -17.263 7.979 30.273 1.00 94.19 188 ARG A N 1
ATOM 1548 C CA . ARG A 1 188 ? -18.003 7.450 31.432 1.00 94.19 188 ARG A CA 1
ATOM 1549 C C . ARG A 1 188 ? -18.573 8.570 32.297 1.00 94.19 188 ARG A C 1
ATOM 1551 O O . ARG A 1 188 ? -19.752 8.529 32.644 1.00 94.19 188 ARG A O 1
ATOM 1558 N N . LYS A 1 189 ? -17.766 9.594 32.591 1.00 93.81 189 LYS A N 1
ATOM 1559 C CA . LYS A 1 189 ? -18.221 10.771 33.338 1.00 93.81 189 LYS A CA 1
ATOM 1560 C C . LYS A 1 189 ? -19.310 11.537 32.585 1.00 93.81 189 LYS A C 1
ATOM 1562 O O . LYS A 1 189 ? -20.336 11.848 33.176 1.00 93.81 189 LYS A O 1
ATOM 1567 N N . ALA A 1 190 ? -19.128 11.782 31.287 1.00 91.44 190 ALA A N 1
ATOM 1568 C CA . ALA A 1 190 ? -20.138 12.447 30.465 1.00 91.44 190 ALA A CA 1
ATOM 1569 C C . ALA A 1 190 ? -21.482 11.702 30.495 1.00 91.44 190 ALA A C 1
ATOM 1571 O O . ALA A 1 190 ? -22.514 12.321 30.744 1.00 91.44 190 ALA A O 1
ATOM 1572 N N . LYS A 1 191 ? -21.461 10.368 30.353 1.00 92.69 191 LYS A N 1
ATOM 1573 C CA . LYS A 1 191 ? -22.661 9.530 30.473 1.00 92.69 191 LYS A CA 1
ATOM 1574 C C . LYS A 1 191 ? -23.319 9.660 31.849 1.00 92.69 191 LYS A C 1
ATOM 1576 O O . LYS A 1 191 ? -24.536 9.804 31.927 1.00 92.69 191 LYS A O 1
ATOM 1581 N N . ALA A 1 192 ? -22.530 9.623 32.926 1.00 93.44 192 ALA A N 1
ATOM 1582 C CA . ALA A 1 192 ? -23.033 9.777 34.294 1.00 93.44 192 ALA A CA 1
ATOM 1583 C C . ALA A 1 192 ? -23.671 11.158 34.534 1.00 93.44 192 ALA A C 1
ATOM 1585 O O . ALA A 1 192 ? -24.683 11.256 35.226 1.00 93.44 192 ALA A O 1
ATOM 1586 N N . ASP A 1 193 ? -23.118 12.198 33.909 1.00 93.81 193 ASP A N 1
ATOM 1587 C CA . ASP A 1 193 ? -23.606 13.577 33.979 1.00 93.81 193 ASP A CA 1
ATOM 1588 C C . ASP A 1 193 ? -24.776 13.852 33.002 1.00 93.81 193 ASP A C 1
ATOM 1590 O O . ASP A 1 193 ? -25.294 14.969 32.952 1.00 93.81 193 ASP A O 1
ATOM 1594 N N . GLY A 1 194 ? -25.211 12.856 32.215 1.00 91.50 194 GLY A N 1
ATOM 1595 C CA . GLY A 1 194 ? -26.272 13.002 31.209 1.00 91.50 194 GLY A CA 1
ATOM 1596 C C . GLY A 1 194 ? -25.875 13.859 30.000 1.00 91.50 194 GLY A C 1
ATOM 1597 O O . GLY A 1 194 ? -26.739 14.399 29.307 1.00 91.50 194 GLY A O 1
ATOM 1598 N N . ILE A 1 195 ? -24.573 14.013 29.758 1.00 90.75 195 ILE A N 1
ATOM 1599 C CA . ILE A 1 195 ? -23.999 14.770 28.645 1.00 90.75 195 ILE A CA 1
ATOM 1600 C C . ILE A 1 195 ? -23.850 13.830 27.447 1.00 90.75 195 ILE A C 1
ATOM 1602 O O . ILE A 1 195 ? -23.191 12.795 27.545 1.00 90.75 195 ILE A O 1
ATOM 1606 N N . ARG A 1 196 ? -24.423 14.215 26.301 1.00 87.06 196 ARG A N 1
ATOM 1607 C CA . ARG A 1 196 ? -24.267 13.452 25.055 1.00 87.06 196 ARG A CA 1
ATOM 1608 C C . ARG A 1 196 ? -22.814 13.455 24.610 1.00 87.06 196 ARG A C 1
ATOM 1610 O O . ARG A 1 196 ? -22.119 14.465 24.721 1.00 87.06 196 ARG A O 1
ATOM 1617 N N . PHE A 1 197 ? -22.373 12.364 24.006 1.00 87.44 197 PHE A N 1
ATOM 1618 C CA . PHE A 1 197 ? -20.977 12.186 23.609 1.00 87.44 197 PHE A CA 1
ATOM 1619 C C . PHE A 1 197 ? -20.534 13.202 22.558 1.00 87.44 197 PHE A C 1
ATOM 1621 O O . PHE A 1 197 ? -19.406 13.681 22.612 1.00 87.44 197 PHE A O 1
ATOM 1628 N N . ALA A 1 198 ? -21.446 13.611 21.672 1.00 83.88 198 ALA A N 1
ATOM 1629 C CA . ALA A 1 198 ? -21.208 14.670 20.691 1.00 83.88 198 ALA A CA 1
ATOM 1630 C C . ALA A 1 198 ? -20.902 16.047 21.320 1.00 83.88 198 ALA A C 1
ATOM 1632 O O . ALA A 1 198 ? -20.321 16.903 20.657 1.00 83.88 198 ALA A O 1
ATOM 1633 N N . ASP A 1 199 ? -21.283 16.260 22.583 1.00 85.12 199 ASP A N 1
ATOM 1634 C CA . ASP A 1 199 ? -21.092 17.516 23.313 1.00 85.12 199 ASP A CA 1
ATOM 1635 C C . ASP A 1 199 ? -19.820 17.483 24.204 1.00 85.12 199 ASP A C 1
ATOM 1637 O O . ASP A 1 199 ? -19.471 18.478 24.849 1.00 85.12 199 ASP A O 1
ATOM 1641 N N . VAL A 1 200 ? -19.091 16.357 24.234 1.00 83.88 200 VAL A N 1
ATOM 1642 C CA . VAL A 1 200 ? -17.832 16.204 24.979 1.00 83.88 200 VAL A CA 1
ATOM 1643 C C . VAL A 1 200 ? -16.689 16.856 24.203 1.00 83.88 200 VAL A C 1
ATOM 1645 O O . VAL A 1 200 ? -16.327 16.423 23.114 1.00 83.88 200 VAL A O 1
ATOM 1648 N N . LYS A 1 201 ? -16.060 17.884 24.785 1.00 74.25 201 LYS A N 1
ATOM 1649 C CA . LYS A 1 201 ? -14.868 18.505 24.191 1.00 74.25 201 LYS A CA 1
ATOM 1650 C C . LYS A 1 201 ? -13.671 17.557 24.252 1.00 74.25 201 LYS A C 1
ATOM 1652 O O . LYS A 1 201 ? -13.237 17.126 25.327 1.00 74.25 201 LYS A O 1
ATOM 1657 N N . THR A 1 202 ? -13.111 17.268 23.089 1.00 65.75 202 THR A N 1
ATOM 1658 C CA . THR A 1 202 ? -11.913 16.454 22.921 1.00 65.75 202 THR A CA 1
ATOM 1659 C C . THR A 1 202 ? -10.757 17.325 22.439 1.00 65.75 202 THR A C 1
ATOM 1661 O O . THR A 1 202 ? -10.461 17.384 21.249 1.00 65.75 202 THR A O 1
ATOM 1664 N N . ASP A 1 203 ? -10.070 17.987 23.372 1.00 59.25 203 ASP A N 1
ATOM 1665 C CA . ASP A 1 203 ? -8.899 18.826 23.056 1.00 59.25 203 ASP A CA 1
ATOM 1666 C C . ASP A 1 203 ? -7.736 18.040 22.385 1.00 59.25 203 ASP A C 1
ATOM 1668 O O . ASP A 1 203 ? -6.847 18.651 21.803 1.00 59.25 203 ASP A O 1
ATOM 1672 N N . ASP A 1 204 ? -7.787 16.697 22.374 1.00 52.50 204 ASP A N 1
ATOM 1673 C CA . ASP A 1 204 ? -6.717 15.795 21.907 1.00 52.50 204 ASP A CA 1
ATOM 1674 C C . ASP A 1 204 ? -7.023 15.027 20.589 1.00 52.50 204 ASP A C 1
ATOM 1676 O O . ASP A 1 204 ? -6.271 14.141 20.193 1.00 52.50 204 ASP A O 1
ATOM 1680 N N . THR A 1 205 ? -8.120 15.321 19.876 1.00 45.66 205 THR A N 1
ATOM 1681 C CA . THR A 1 205 ? -8.626 14.452 18.770 1.00 45.66 205 THR A CA 1
ATOM 1682 C C . THR A 1 205 ? -8.004 14.637 17.381 1.00 45.66 205 THR A C 1
ATOM 1684 O O . THR A 1 205 ? -8.528 14.117 16.401 1.00 45.66 205 THR A O 1
ATOM 1687 N N . ALA A 1 206 ? -6.859 15.304 17.251 1.00 36.22 206 ALA A N 1
ATOM 1688 C CA . ALA A 1 206 ? -6.260 15.526 15.931 1.00 36.22 206 ALA A CA 1
ATOM 1689 C C . ALA A 1 206 ? -5.711 14.256 15.228 1.00 36.22 206 ALA A C 1
ATOM 1691 O O . ALA A 1 206 ? -5.298 14.373 14.078 1.00 36.22 206 ALA A O 1
ATOM 1692 N N . SER A 1 207 ? -5.712 13.067 15.855 1.00 35.47 207 SER A N 1
ATOM 1693 C CA . SER A 1 207 ? -5.018 11.884 15.299 1.00 35.47 207 SER A CA 1
ATOM 1694 C C . SER A 1 207 ? -5.755 10.532 15.352 1.00 35.47 207 SER A C 1
ATOM 1696 O O . SER A 1 207 ? -5.098 9.516 15.145 1.00 35.47 207 SER A O 1
ATOM 1698 N N . MET A 1 208 ? -7.064 10.451 15.633 1.00 39.94 208 MET A N 1
ATOM 1699 C CA . MET A 1 208 ? -7.740 9.139 15.806 1.00 39.94 208 MET A CA 1
ATOM 1700 C C . MET A 1 208 ? -9.081 8.948 15.069 1.00 39.94 208 MET A C 1
ATOM 1702 O O . MET A 1 208 ? -9.848 8.052 15.416 1.00 39.94 208 MET A O 1
ATOM 1706 N N . LEU A 1 209 ? -9.348 9.730 14.022 1.00 35.94 209 LEU A N 1
ATOM 1707 C CA . LEU A 1 209 ? -10.350 9.416 12.990 1.00 35.94 209 LEU A CA 1
ATOM 1708 C C . LEU A 1 209 ? -9.688 9.490 11.614 1.00 35.94 209 LEU A C 1
ATOM 1710 O O . LEU A 1 209 ? -10.132 8.736 10.723 1.00 35.94 209 LEU A O 1
#

pLDDT: mean 85.19, std 11.8, range [35.47, 97.81]

Secondary structure (DSSP, 8-state):
---HHHHHHHHHHHHHTTSS---TTGGG-S-HHHHHHHHHHHHHHHH-S-HHHHHHHHHHHHHHHHHHTT--GGGS-HHHHHHHHHHHHHHS--HHHHHHHHHHHHHHHHHHHHHHHHH-HHHHHHHHHHHHHHHH-S-HHHHHHHHHHHHHHTT----HHHHHHHHHHHHHH-TT-SHHHHHHHHHHHHHHTT--GGGS--TTGGG--

Radius of gyration: 26.84 Å; Cα contacts (8 Å, |Δi|>4): 168; chains: 1; bounding box: 55×34×72 Å

Sequence (209 aa):
MEDPVLRAAYVRFLLSKGKIAIPRHWIHTEDRILFAEYYRAQLVKQFGDIPQVHTVATWELKHAIGAVMGIPWFKAKPGAHIAYLEALYHLWPTESHRQTLENARKEAAKSTYEELKEKNPELWAQLELERLIEEHGDNPHTHIVAEFHRKTAIGLHTTEDEYLAYLEAVVHLNPDDEIGPRLLERFRKAKADGIRFADVKTDDTASML